Protein AF-A0A3B3IDB0-F1 (afdb_monomer_lite)

Secondary structure (DSSP, 8-state):
--PPP--------EEEEEETTTEEEEEE--HHHHHHHHHHHHHHHHH-SPPPS---HHHHHHHHHHHHHHHHH-------------S----EEEEEEEEEEEEEEETT-PEEEEETTTTEEEEE-PPTT-GGGB--EEEEEEEESS--S--SEEEEEESSSSEEEEEEE-SS-EEEEEEE--GGGGSEEEGGGTGGGGEEEEEEETTTEEEEEESSSTTEEEEE-S-SSS-BEEEEE---S---S--PBPEEEE---

Sequence (257 aa):
MSLNDFDLSQDEKEKVFELEDNLDLIVSYNRRTLKKMVNLVMTINKMQMPPSEGSSDLRYVFLFSSLFFLLLFTETVVCKDENVSSGERRVSFTRTGSRTEFKLSDMSQRHIVHFSEEMKLKAITLKAGYCHLKVNFTMSRYNPTSCSNNSGMTVLLSITKNLHLSCTKTDKEVILNLEECCEEKLKEIKKDEDMDRFLFFKKITGKSQWSFESVKYCGWFIKTSPEDTEPLVEMCEDDGDAKRNKRINSLKIKSFL

Radius of gyration: 22.43 Å; chains: 1; bounding box: 62×59×69 Å

pLDDT: mean 70.24, std 22.28, range [28.7, 98.19]

InterPro domains:
  IPR000975 Interleukin-1 family [PF00340] (133-238)
  IPR000975 Interleukin-1 family [PTHR10078] (22-243)
  IPR008996 Cytokine IL1/FGF [SSF50353] (101-241)

Structure (mmCIF, N/CA/C/O backbone):
data_AF-A0A3B3IDB0-F1
#
_entry.id   AF-A0A3B3IDB0-F1
#
loop_
_atom_site.group_PDB
_atom_site.id
_atom_site.type_symbol
_atom_site.label_atom_id
_atom_site.label_alt_id
_atom_site.label_comp_id
_atom_site.label_asym_id
_atom_site.label_entity_id
_atom_site.label_seq_id
_atom_site.pdbx_PDB_ins_code
_atom_site.Cartn_x
_atom_site.Cartn_y
_atom_site.Cartn_z
_atom_site.occupancy
_atom_site.B_iso_or_equiv
_atom_site.auth_seq_id
_atom_site.auth_comp_id
_atom_site.auth_asym_id
_atom_site.auth_atom_id
_atom_site.pdbx_PDB_model_num
ATOM 1 N N . MET A 1 1 ? 35.510 -2.623 -48.188 1.00 32.97 1 MET A N 1
ATOM 2 C CA . MET A 1 1 ? 35.553 -1.162 -47.961 1.00 32.97 1 MET A CA 1
ATOM 3 C C . MET A 1 1 ? 34.159 -0.766 -47.488 1.00 32.97 1 MET A C 1
ATOM 5 O O . MET A 1 1 ? 33.262 -0.655 -48.305 1.00 32.97 1 MET A O 1
ATOM 9 N N . SER A 1 2 ? 33.832 -1.212 -46.278 1.00 28.70 2 SER A N 1
ATOM 10 C CA . SER A 1 2 ? 33.895 -0.493 -44.992 1.00 28.70 2 SER A CA 1
ATOM 11 C C . SER A 1 2 ? 32.674 0.401 -44.795 1.00 28.70 2 SER A C 1
ATOM 13 O O . SER A 1 2 ? 32.508 1.416 -45.467 1.00 28.70 2 SER A O 1
ATOM 15 N N . LEU A 1 3 ? 31.835 -0.048 -43.857 1.00 31.95 3 LEU A N 1
ATOM 16 C CA . LEU A 1 3 ? 30.906 0.782 -43.110 1.00 31.95 3 LEU A CA 1
ATOM 17 C C . LEU A 1 3 ? 31.655 2.015 -42.601 1.00 31.95 3 LEU A C 1
ATOM 19 O O . LEU A 1 3 ? 32.729 1.863 -42.022 1.00 31.95 3 LEU A O 1
ATOM 23 N N . ASN A 1 4 ? 31.088 3.199 -42.810 1.00 32.16 4 ASN A N 1
ATOM 24 C CA . ASN A 1 4 ? 31.465 4.367 -42.030 1.00 32.16 4 ASN A CA 1
ATOM 25 C C . ASN A 1 4 ? 30.404 4.559 -40.952 1.00 32.16 4 ASN A C 1
ATOM 27 O O . ASN A 1 4 ? 29.216 4.709 -41.248 1.00 32.16 4 ASN A O 1
ATOM 31 N N . ASP A 1 5 ? 30.891 4.481 -39.720 1.00 32.78 5 ASP A N 1
ATOM 32 C CA . ASP A 1 5 ? 30.197 4.699 -38.465 1.00 32.78 5 ASP A CA 1
ATOM 33 C C . ASP A 1 5 ? 29.392 6.001 -38.479 1.00 32.78 5 ASP A C 1
ATOM 35 O O . ASP A 1 5 ? 29.918 7.085 -38.741 1.00 32.78 5 ASP A O 1
ATOM 39 N N . PHE A 1 6 ? 28.105 5.894 -38.148 1.00 30.86 6 PHE A N 1
ATOM 40 C CA . PHE A 1 6 ? 27.353 7.034 -37.643 1.00 30.86 6 PHE A CA 1
ATOM 41 C C . PHE A 1 6 ? 27.770 7.243 -36.189 1.00 30.86 6 PHE A C 1
ATOM 43 O O . PHE A 1 6 ? 27.316 6.549 -35.280 1.00 30.86 6 PHE A O 1
ATOM 50 N N . ASP A 1 7 ? 28.687 8.185 -36.010 1.00 30.25 7 ASP A N 1
ATOM 51 C CA . ASP A 1 7 ? 29.120 8.713 -34.726 1.00 30.25 7 ASP A CA 1
ATOM 52 C C . ASP A 1 7 ? 27.911 9.248 -33.929 1.00 30.25 7 ASP A C 1
ATOM 54 O O . ASP A 1 7 ? 27.208 10.164 -34.359 1.00 30.25 7 ASP A O 1
ATOM 58 N N . LEU A 1 8 ? 27.649 8.634 -32.773 1.00 35.19 8 LEU A N 1
ATOM 59 C CA . LEU A 1 8 ? 26.572 8.971 -31.832 1.00 35.19 8 LEU A CA 1
ATOM 60 C C . LEU A 1 8 ? 27.028 9.960 -30.738 1.00 35.19 8 LEU A C 1
ATOM 62 O O . LEU A 1 8 ? 26.389 10.046 -29.691 1.00 35.19 8 LEU A O 1
ATOM 66 N N . SER A 1 9 ? 28.116 10.709 -30.940 1.00 41.53 9 SER A N 1
ATOM 67 C CA . SER A 1 9 ? 28.739 11.517 -29.878 1.00 41.53 9 SER A CA 1
ATOM 68 C C . SER A 1 9 ? 28.530 13.038 -29.939 1.00 41.53 9 SER A C 1
ATOM 70 O O . SER A 1 9 ? 29.333 13.784 -29.384 1.00 41.53 9 SER A O 1
ATOM 72 N N . GLN A 1 10 ? 27.443 13.552 -30.527 1.00 40.44 10 GLN A N 1
ATOM 73 C CA . GLN A 1 10 ? 27.130 14.987 -30.411 1.00 40.44 10 GLN A CA 1
ATOM 74 C C . GLN A 1 10 ? 25.659 15.270 -30.123 1.00 40.44 10 GLN A C 1
ATOM 76 O O . GLN A 1 10 ? 24.901 15.542 -31.045 1.00 40.44 10 GLN A O 1
ATOM 81 N N . ASP A 1 11 ? 25.270 15.283 -28.843 1.00 41.50 11 ASP A N 1
ATOM 82 C CA . ASP A 1 11 ? 24.129 16.111 -28.416 1.00 41.50 11 ASP A CA 1
ATOM 83 C C . ASP A 1 11 ? 24.125 16.471 -26.913 1.00 41.50 11 ASP A C 1
ATOM 85 O O . ASP A 1 11 ? 23.093 16.467 -26.247 1.00 41.50 11 ASP A O 1
ATOM 89 N N . GLU A 1 12 ? 25.285 16.840 -26.361 1.00 49.66 12 GLU A N 1
ATOM 90 C CA . GLU A 1 12 ? 25.375 17.484 -25.040 1.00 49.66 12 GLU A CA 1
ATOM 91 C C . GLU A 1 12 ? 26.080 18.839 -25.165 1.00 49.66 12 GLU A C 1
ATOM 93 O O . GLU A 1 12 ? 27.245 19.011 -24.816 1.00 49.66 12 GLU A O 1
ATOM 98 N N . LYS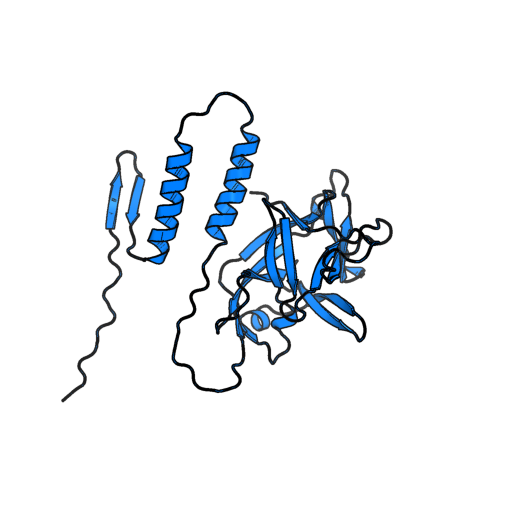 A 1 13 ? 25.375 19.833 -25.717 1.00 48.84 13 LYS A N 1
ATOM 99 C CA . LYS A 1 13 ? 25.775 21.240 -25.573 1.00 48.84 13 LYS A CA 1
ATOM 100 C C . LYS A 1 13 ? 24.946 21.869 -24.465 1.00 48.84 13 LYS A C 1
ATOM 102 O O . LYS A 1 13 ? 23.811 22.287 -24.690 1.00 48.84 13 LYS A O 1
ATOM 107 N N . GLU A 1 14 ? 25.511 21.926 -23.268 1.00 50.75 14 GLU A N 1
ATOM 108 C CA . GLU A 1 14 ? 24.997 22.772 -22.194 1.00 50.75 14 GLU A CA 1
ATOM 109 C C . GLU A 1 14 ? 25.403 24.220 -22.466 1.00 50.75 14 GLU A C 1
ATOM 111 O O . GLU A 1 14 ? 26.554 24.507 -22.803 1.00 50.75 14 GLU A O 1
ATOM 116 N N . LYS A 1 15 ? 24.444 25.144 -22.370 1.00 44.69 15 LYS A N 1
ATOM 117 C CA . LYS A 1 15 ? 24.714 26.577 -22.490 1.00 44.69 15 LYS A CA 1
ATOM 118 C C . LYS A 1 15 ? 24.328 27.257 -21.187 1.00 44.69 15 LYS A C 1
ATOM 120 O O . LYS A 1 15 ? 23.152 27.276 -20.827 1.00 44.69 15 LYS A O 1
ATOM 125 N N . VAL A 1 16 ? 25.331 27.774 -20.489 1.00 45.75 16 VAL A N 1
ATOM 126 C CA . VAL A 1 16 ? 25.167 28.518 -19.240 1.00 45.75 16 VAL A CA 1
ATOM 127 C C . VAL A 1 16 ? 24.975 29.993 -19.578 1.00 45.75 16 VAL A C 1
ATOM 129 O O . VAL A 1 16 ? 25.718 30.547 -20.389 1.00 45.75 16 VAL A O 1
ATOM 132 N N . PHE A 1 17 ? 23.948 30.606 -19.000 1.00 48.03 17 PHE A N 1
ATOM 133 C CA . PHE A 1 17 ? 23.709 32.041 -19.058 1.00 48.03 17 PHE A CA 1
ATOM 134 C C . PHE A 1 17 ? 23.838 32.593 -17.642 1.00 48.03 17 PHE A C 1
ATOM 136 O O . PHE A 1 17 ? 23.013 32.279 -16.785 1.00 48.03 17 PHE A O 1
ATOM 143 N N . GLU A 1 18 ? 24.877 33.387 -17.410 1.00 42.31 18 GLU A N 1
ATOM 144 C CA . GLU A 1 18 ? 25.072 34.092 -16.144 1.00 42.31 18 GLU A CA 1
ATOM 145 C C . GLU A 1 18 ? 24.077 35.256 -16.070 1.00 42.31 18 GLU A C 1
ATOM 147 O O . GLU A 1 18 ? 23.973 36.062 -17.002 1.00 42.31 18 GLU A O 1
ATOM 152 N N . LEU A 1 19 ? 23.308 35.316 -14.985 1.00 47.75 19 LEU A N 1
ATOM 153 C CA . LEU A 1 19 ? 22.455 36.453 -14.655 1.00 47.75 19 LEU A CA 1
ATOM 154 C C . LEU A 1 19 ? 23.067 37.194 -13.461 1.00 47.75 19 LEU A C 1
ATOM 156 O O . LEU A 1 19 ? 23.706 36.584 -12.602 1.00 47.75 19 LEU A O 1
ATOM 160 N N . GLU A 1 20 ? 22.873 38.515 -13.404 1.00 51.00 20 GLU A N 1
ATOM 161 C CA . GLU A 1 20 ? 23.282 39.303 -12.237 1.00 51.00 20 GLU A CA 1
ATOM 162 C C . GLU A 1 20 ? 22.538 38.797 -10.983 1.00 51.00 20 GLU A C 1
ATOM 164 O O . GLU A 1 20 ? 21.359 38.450 -11.059 1.00 51.00 20 GLU A O 1
ATOM 169 N N . ASP A 1 21 ? 23.264 38.730 -9.859 1.00 52.03 21 ASP A N 1
ATOM 170 C CA . ASP A 1 21 ? 22.903 38.132 -8.555 1.00 52.03 21 ASP A CA 1
ATOM 171 C C . ASP A 1 21 ? 23.214 36.628 -8.337 1.00 52.03 21 ASP A C 1
ATOM 173 O O . ASP A 1 21 ? 22.470 35.925 -7.651 1.00 52.03 21 ASP A O 1
ATOM 177 N N . ASN A 1 22 ? 24.367 36.133 -8.818 1.00 44.44 22 ASN A N 1
ATOM 178 C CA . ASN A 1 22 ? 24.899 34.781 -8.517 1.00 44.44 22 ASN A CA 1
ATOM 179 C C . ASN A 1 22 ? 23.949 33.616 -8.887 1.00 44.44 22 ASN A C 1
ATOM 181 O O . ASN A 1 22 ? 23.961 32.560 -8.246 1.00 44.44 22 ASN A O 1
ATOM 185 N N . LEU A 1 23 ? 23.118 33.793 -9.917 1.00 37.25 23 LEU A N 1
ATOM 186 C CA . LEU A 1 23 ? 22.232 32.754 -10.436 1.00 37.25 23 LEU A CA 1
ATOM 187 C C . LEU A 1 23 ? 22.646 32.372 -11.860 1.00 37.25 23 LEU A C 1
ATOM 189 O O . LEU A 1 23 ? 22.432 33.131 -12.804 1.00 37.25 23 LEU A O 1
ATOM 193 N N . ASP A 1 24 ? 23.167 31.156 -12.017 1.00 39.47 24 ASP A N 1
ATOM 194 C CA . ASP A 1 24 ? 23.523 30.605 -13.326 1.00 39.47 24 ASP A CA 1
ATOM 195 C C . ASP A 1 24 ? 22.353 29.817 -13.918 1.00 39.47 24 ASP A C 1
ATOM 197 O O . ASP A 1 24 ? 21.882 28.821 -13.356 1.00 39.47 24 ASP A O 1
ATOM 201 N N . LEU A 1 25 ? 21.879 30.237 -15.092 1.00 43.81 25 LEU A N 1
ATOM 202 C CA . LEU A 1 25 ? 20.864 29.511 -15.843 1.00 43.81 25 LEU A CA 1
ATOM 203 C C . LEU A 1 25 ? 21.532 28.523 -16.804 1.00 43.81 25 LEU A C 1
ATOM 205 O O . LEU A 1 25 ? 21.964 28.888 -17.897 1.00 43.81 25 LEU A O 1
ATOM 209 N N . ILE A 1 26 ? 21.572 27.248 -16.419 1.00 43.25 26 ILE A N 1
ATOM 210 C CA . ILE A 1 26 ? 22.097 26.166 -17.260 1.00 43.25 26 ILE A CA 1
ATOM 211 C C . ILE A 1 26 ? 20.972 25.616 -18.144 1.00 43.25 26 ILE A C 1
ATOM 213 O O . ILE A 1 26 ? 20.044 24.958 -17.669 1.00 43.25 26 ILE A O 1
ATOM 217 N N . VAL A 1 27 ? 21.048 25.877 -19.449 1.00 43.84 27 VAL A N 1
ATOM 218 C CA . VAL A 1 27 ? 20.111 25.340 -20.441 1.00 43.84 27 VAL A CA 1
ATOM 219 C C . VAL A 1 27 ? 20.731 24.106 -21.091 1.00 43.84 27 VAL A C 1
ATOM 221 O O . VAL A 1 27 ? 21.609 24.217 -21.949 1.00 43.84 27 VAL A O 1
ATOM 224 N N . SER A 1 28 ? 20.250 22.922 -20.705 1.00 44.25 28 SER A N 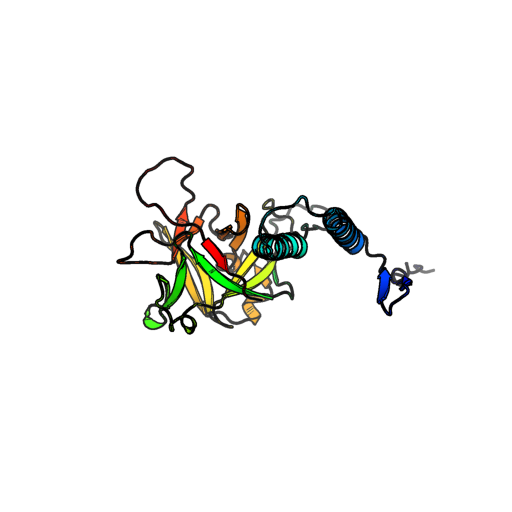1
ATOM 225 C CA . SER A 1 28 ? 20.534 21.674 -21.417 1.00 44.25 28 SER A CA 1
ATOM 226 C C . SER A 1 28 ? 19.497 21.459 -22.523 1.00 44.25 28 SER A C 1
ATOM 228 O O . SER A 1 28 ? 18.282 21.521 -22.296 1.00 44.25 28 SER A O 1
ATOM 230 N N . TYR A 1 29 ? 19.959 21.224 -23.755 1.00 46.94 29 TYR A N 1
ATOM 231 C CA . TYR A 1 29 ? 19.098 21.035 -24.929 1.00 46.94 29 TYR A CA 1
ATOM 232 C C . TYR A 1 29 ? 18.476 19.634 -24.962 1.00 46.94 29 TYR A C 1
ATOM 234 O O . TYR A 1 29 ? 18.635 18.863 -25.898 1.00 46.94 29 TYR A O 1
ATOM 242 N N . ASN A 1 30 ? 17.682 19.312 -23.944 1.00 50.56 30 ASN A N 1
ATOM 243 C CA . ASN A 1 30 ? 16.774 18.177 -23.973 1.00 50.56 30 ASN A CA 1
ATOM 244 C C . ASN A 1 30 ? 15.345 18.696 -24.185 1.00 50.56 30 ASN A C 1
ATOM 246 O O . ASN A 1 30 ? 14.768 19.383 -23.338 1.00 50.56 30 ASN A O 1
ATOM 250 N N . ARG A 1 31 ? 14.737 18.345 -25.326 1.00 46.28 31 ARG A N 1
ATOM 251 C CA . ARG A 1 31 ? 13.388 18.790 -25.738 1.00 46.28 31 ARG A CA 1
ATOM 252 C C . ARG A 1 31 ? 12.301 18.491 -24.686 1.00 46.28 31 ARG A C 1
ATOM 254 O O . ARG A 1 31 ? 11.258 19.147 -24.675 1.00 46.28 31 ARG A O 1
ATOM 261 N N . ARG A 1 32 ? 12.533 17.517 -23.792 1.00 48.53 32 ARG A N 1
ATOM 262 C CA . ARG A 1 32 ? 11.648 17.153 -22.668 1.00 48.53 32 ARG A CA 1
ATOM 263 C C . ARG A 1 32 ? 11.835 18.078 -21.458 1.00 48.53 32 ARG A C 1
ATOM 265 O O . ARG A 1 32 ? 10.843 18.439 -20.826 1.00 48.53 32 ARG A O 1
ATOM 272 N N . THR A 1 33 ? 13.066 18.511 -21.187 1.00 53.16 33 THR A N 1
ATOM 273 C CA . THR A 1 33 ? 13.408 19.503 -20.151 1.00 53.16 33 THR A CA 1
ATOM 274 C C . THR A 1 33 ? 12.863 20.881 -20.518 1.00 53.16 33 THR A C 1
ATOM 276 O O . THR A 1 33 ? 12.270 21.544 -19.675 1.00 53.16 33 THR A O 1
ATOM 279 N N . LEU A 1 34 ? 12.918 21.250 -21.802 1.00 50.28 34 LEU A N 1
ATOM 280 C CA . LEU A 1 34 ? 12.387 22.517 -22.321 1.00 50.28 34 LEU A CA 1
ATOM 281 C C . LEU A 1 34 ? 10.872 22.669 -22.105 1.00 50.28 34 LEU A C 1
ATOM 283 O O . LEU A 1 34 ? 10.428 23.719 -21.660 1.00 50.28 34 LEU A O 1
ATOM 287 N N . LYS A 1 35 ? 10.061 21.621 -22.328 1.00 51.16 35 LYS A N 1
ATOM 288 C CA . LYS A 1 35 ? 8.610 21.678 -22.040 1.00 51.16 35 LYS A CA 1
ATOM 289 C C . LYS A 1 35 ? 8.315 21.861 -20.548 1.00 51.16 35 LYS A C 1
ATOM 291 O O . LYS A 1 35 ? 7.432 22.638 -20.190 1.00 51.16 35 LYS A O 1
ATOM 296 N N . LYS A 1 36 ? 9.050 21.156 -19.681 1.00 51.00 36 LYS A N 1
ATOM 297 C CA . LYS A 1 36 ? 8.916 21.285 -18.220 1.00 51.00 36 LYS A CA 1
ATOM 298 C C . LYS A 1 36 ? 9.340 22.685 -17.755 1.00 51.00 36 LYS A C 1
ATOM 300 O O . LYS A 1 36 ? 8.619 23.310 -16.983 1.00 51.00 36 LYS A O 1
ATOM 305 N N . MET A 1 37 ? 10.439 23.204 -18.299 1.00 53.34 37 MET A N 1
ATOM 306 C CA . MET A 1 37 ? 10.952 24.547 -18.028 1.00 53.34 37 MET A CA 1
ATOM 307 C C . MET A 1 37 ? 9.984 25.637 -18.503 1.00 53.34 37 MET A C 1
ATOM 309 O O . MET A 1 37 ? 9.686 26.553 -17.751 1.00 53.34 37 MET A O 1
ATOM 313 N N . VAL A 1 38 ? 9.423 25.517 -19.707 1.00 52.72 38 VAL A N 1
ATOM 314 C CA . VAL A 1 38 ? 8.459 26.482 -20.262 1.00 52.72 38 VAL A CA 1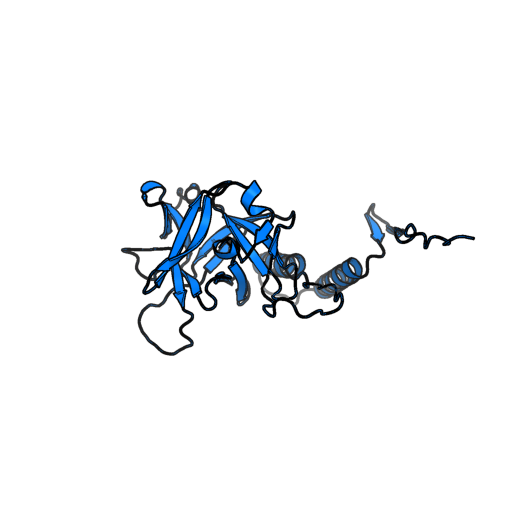
ATOM 315 C C . VAL A 1 38 ? 7.181 26.542 -19.423 1.00 52.72 38 VAL A C 1
ATOM 317 O O . VAL A 1 38 ? 6.681 27.632 -19.147 1.00 52.72 38 VAL A O 1
ATOM 320 N N . ASN A 1 39 ? 6.677 25.397 -18.956 1.00 50.19 39 ASN A N 1
ATOM 321 C CA . ASN A 1 39 ? 5.528 25.367 -18.049 1.00 50.19 39 ASN A CA 1
ATOM 322 C C . ASN A 1 39 ? 5.856 25.991 -16.688 1.00 50.19 39 ASN A C 1
ATOM 324 O O . ASN A 1 39 ? 5.026 26.718 -16.144 1.00 50.19 39 ASN A O 1
ATOM 328 N N . LEU A 1 40 ? 7.057 25.748 -16.153 1.00 58.56 40 LEU A N 1
ATOM 329 C CA . LEU A 1 40 ? 7.516 26.354 -14.904 1.00 58.56 40 LEU A CA 1
ATOM 330 C C . LEU A 1 40 ? 7.633 27.880 -15.039 1.00 58.56 40 LEU A C 1
ATOM 332 O O . LEU A 1 40 ? 7.044 28.604 -14.242 1.00 58.56 40 LEU A O 1
ATOM 336 N N . VAL A 1 41 ? 8.298 28.364 -16.092 1.00 59.03 41 VAL A N 1
ATOM 337 C CA . VAL A 1 41 ? 8.460 29.794 -16.399 1.00 59.03 41 VAL A CA 1
ATOM 338 C C . VAL A 1 41 ? 7.104 30.466 -16.602 1.00 59.03 41 VAL A C 1
ATOM 340 O O . VAL A 1 41 ? 6.841 31.491 -15.982 1.00 59.03 41 VAL A O 1
ATOM 343 N N . MET A 1 42 ? 6.196 29.878 -17.391 1.00 58.88 42 MET A N 1
ATOM 344 C CA . MET A 1 42 ? 4.835 30.410 -17.551 1.00 58.88 42 MET A CA 1
ATOM 345 C C . MET A 1 42 ? 4.061 30.460 -16.230 1.00 58.88 42 MET A C 1
ATOM 347 O O . MET A 1 42 ? 3.273 31.379 -16.018 1.00 58.88 42 MET A O 1
ATOM 351 N N . THR A 1 43 ? 4.259 29.475 -15.353 1.00 50.22 43 THR A N 1
ATOM 352 C CA . THR A 1 43 ? 3.575 29.409 -14.056 1.00 50.22 43 THR A CA 1
ATOM 353 C C . THR A 1 43 ? 4.104 30.480 -13.104 1.00 50.22 43 THR A C 1
ATOM 355 O O . THR A 1 43 ? 3.303 31.202 -12.521 1.00 50.22 43 THR A O 1
ATOM 358 N N . ILE A 1 44 ? 5.426 30.652 -13.015 1.00 59.78 44 ILE A N 1
ATOM 359 C CA . ILE A 1 44 ? 6.069 31.705 -12.212 1.00 59.78 44 ILE A CA 1
ATOM 360 C C . ILE A 1 44 ? 5.675 33.096 -12.726 1.00 59.78 44 ILE A C 1
ATOM 362 O O . ILE A 1 44 ? 5.317 33.967 -11.941 1.00 59.78 44 ILE A O 1
ATOM 366 N N . ASN A 1 45 ? 5.652 33.293 -14.046 1.00 53.75 45 ASN A N 1
ATOM 367 C CA . ASN A 1 45 ? 5.290 34.575 -14.652 1.00 53.75 45 ASN A CA 1
ATOM 368 C C . ASN A 1 45 ? 3.802 34.925 -14.411 1.00 53.75 45 ASN A C 1
ATOM 370 O O . ASN A 1 45 ? 3.456 36.071 -14.147 1.00 53.75 45 ASN A O 1
ATOM 374 N N . LYS A 1 46 ? 2.910 33.922 -14.368 1.00 53.06 46 LYS A N 1
ATOM 375 C CA . LYS A 1 46 ? 1.512 34.106 -13.925 1.00 53.06 46 LYS A CA 1
ATOM 376 C C . LYS A 1 46 ? 1.371 34.420 -12.431 1.00 53.06 46 LYS A C 1
ATOM 378 O O . LYS A 1 46 ? 0.356 34.988 -12.040 1.00 53.06 46 LYS A O 1
ATOM 383 N N . MET A 1 47 ? 2.352 34.051 -11.606 1.00 48.34 47 MET A N 1
ATOM 384 C CA . MET A 1 47 ? 2.376 34.318 -10.162 1.00 48.34 47 MET A CA 1
ATOM 385 C C . MET A 1 47 ? 2.950 35.698 -9.809 1.00 48.34 47 MET A C 1
ATOM 387 O O . MET A 1 47 ? 2.712 36.172 -8.705 1.00 48.34 47 MET A O 1
ATOM 391 N N . GLN A 1 48 ? 3.663 36.355 -10.730 1.00 54.81 48 GLN A N 1
ATOM 392 C CA . GLN A 1 48 ? 4.165 37.728 -10.561 1.00 54.81 48 GLN A CA 1
ATOM 393 C C . GLN A 1 48 ? 3.116 38.817 -10.850 1.00 54.81 48 GLN A C 1
ATOM 395 O O . GLN A 1 48 ? 3.418 40.005 -10.762 1.00 54.81 48 GLN A O 1
ATOM 400 N N . MET A 1 49 ? 1.871 38.448 -11.165 1.00 45.09 49 MET A N 1
ATOM 401 C CA . MET A 1 49 ? 0.763 39.406 -11.173 1.00 45.09 49 MET A CA 1
ATOM 402 C C . MET A 1 49 ? 0.484 39.851 -9.724 1.00 45.09 49 MET A C 1
ATOM 404 O O . MET A 1 49 ? 0.307 38.985 -8.863 1.00 45.09 49 MET A O 1
ATOM 408 N N . PRO A 1 50 ? 0.452 41.164 -9.420 1.00 45.28 50 PRO A N 1
ATOM 409 C CA . PRO A 1 50 ? 0.279 41.639 -8.053 1.00 45.28 50 PRO A CA 1
ATOM 410 C C . PRO A 1 50 ? -1.070 41.180 -7.470 1.00 45.28 50 PRO A C 1
ATOM 412 O O . PRO A 1 50 ? -2.060 41.078 -8.202 1.00 45.28 50 PRO A O 1
ATOM 415 N N . PRO A 1 51 ? -1.129 40.890 -6.160 1.00 47.25 51 PRO A N 1
ATOM 416 C CA . PRO A 1 51 ? -2.329 40.363 -5.529 1.00 47.25 51 PRO A CA 1
ATOM 417 C C . PRO A 1 51 ? -3.447 41.409 -5.548 1.00 47.25 51 PRO A C 1
ATOM 419 O O . PRO A 1 51 ? -3.272 42.518 -5.048 1.00 47.25 51 PRO A O 1
ATOM 422 N N . SER A 1 52 ? -4.629 41.044 -6.055 1.00 52.19 52 SER A N 1
ATOM 423 C CA . SER A 1 52 ? -5.848 41.734 -5.632 1.00 52.19 52 SER A CA 1
ATOM 424 C C . SER A 1 52 ? -6.032 41.448 -4.142 1.00 52.19 52 SER A C 1
ATOM 426 O O . SER A 1 52 ? -6.067 40.278 -3.745 1.00 52.19 52 SER A O 1
ATOM 428 N N . GLU A 1 53 ? -6.097 42.501 -3.334 1.00 44.56 53 GLU A N 1
ATOM 429 C CA . GLU A 1 53 ? -6.204 42.435 -1.879 1.00 44.56 53 GLU A CA 1
ATOM 430 C C . GLU A 1 53 ? -7.261 41.424 -1.417 1.00 44.56 53 GLU A C 1
ATOM 432 O O . GLU A 1 53 ? -8.420 41.465 -1.827 1.00 44.56 53 GLU A O 1
ATOM 437 N N . GLY A 1 54 ? -6.856 40.529 -0.514 1.00 45.62 54 GLY A N 1
ATOM 438 C CA . GLY A 1 54 ? -7.793 39.745 0.282 1.00 45.62 54 GLY A CA 1
ATOM 439 C C . GLY A 1 54 ? -7.558 38.240 0.255 1.00 45.62 54 GLY A C 1
ATOM 440 O O . GLY A 1 54 ? -8.030 37.522 -0.623 1.00 45.62 54 GLY A O 1
ATOM 441 N N . SER A 1 55 ? -6.983 37.759 1.358 1.00 41.12 55 SER A N 1
ATOM 442 C CA . SER A 1 55 ? -7.009 36.396 1.915 1.00 41.12 55 SER A CA 1
ATOM 443 C C . SER A 1 55 ? -5.854 35.409 1.603 1.00 41.12 55 SER A C 1
ATOM 445 O O . SER A 1 55 ? -5.735 34.814 0.535 1.00 41.12 55 SER A O 1
ATOM 447 N N . SER A 1 56 ? -5.089 35.179 2.679 1.00 48.06 56 SER A N 1
ATOM 448 C CA . SER A 1 56 ? -4.480 33.935 3.186 1.00 48.06 56 SER A CA 1
ATOM 449 C C . SER A 1 56 ? -3.314 33.257 2.443 1.00 48.06 56 SER A C 1
ATOM 451 O O . SER A 1 56 ? -3.504 32.397 1.582 1.00 48.06 56 SER A O 1
ATOM 453 N N . ASP A 1 57 ? -2.107 33.507 2.973 1.00 50.28 57 ASP A N 1
ATOM 454 C CA . ASP A 1 57 ? -0.824 32.812 2.737 1.00 50.28 57 ASP A CA 1
ATOM 455 C C . ASP A 1 57 ? -0.917 31.277 2.708 1.00 50.28 57 ASP A C 1
ATOM 457 O O . ASP A 1 57 ? -0.248 30.608 1.921 1.00 50.28 57 ASP A O 1
ATOM 461 N N . LEU A 1 58 ? -1.806 30.686 3.511 1.00 43.22 58 LEU A N 1
ATOM 462 C CA . LEU A 1 58 ? -1.973 29.230 3.582 1.00 43.22 58 LEU A CA 1
ATOM 463 C C . LEU A 1 58 ? -2.539 28.617 2.293 1.00 43.22 58 LEU A C 1
ATOM 465 O O . LEU A 1 58 ? -2.285 27.446 2.006 1.00 43.22 58 LEU A O 1
ATOM 469 N N . ARG A 1 59 ? -3.292 29.387 1.494 1.00 45.06 59 ARG A N 1
ATOM 470 C CA . ARG A 1 59 ? -3.821 28.912 0.205 1.00 45.06 59 ARG A CA 1
ATOM 471 C C . ARG A 1 59 ? -2.716 28.827 -0.842 1.00 45.06 59 ARG A C 1
ATOM 473 O O . ARG A 1 59 ? -2.731 27.900 -1.647 1.00 45.06 59 ARG A O 1
ATOM 480 N N . TYR A 1 60 ? -1.741 29.731 -0.792 1.00 49.25 60 TYR A N 1
ATOM 481 C CA . TYR A 1 60 ? -0.625 29.766 -1.733 1.00 49.25 60 TYR A CA 1
ATOM 482 C C . TYR A 1 60 ? 0.338 28.601 -1.519 1.00 49.25 60 TYR A C 1
ATOM 484 O O . TYR A 1 60 ? 0.660 27.921 -2.488 1.00 49.25 60 TYR A O 1
ATOM 492 N N . VAL A 1 61 ? 0.699 28.278 -0.272 1.00 44.72 61 VAL A N 1
ATOM 493 C CA . VAL A 1 61 ? 1.556 27.115 0.039 1.00 44.72 61 VAL A CA 1
ATOM 494 C C . VAL A 1 61 ? 0.901 25.800 -0.406 1.00 44.72 61 VAL A C 1
ATOM 496 O O . VAL A 1 61 ? 1.553 24.940 -1.001 1.00 44.72 61 VAL A O 1
ATOM 499 N N . PHE A 1 62 ? -0.412 25.656 -0.196 1.00 39.38 62 PHE A N 1
ATOM 500 C CA . PHE A 1 62 ? -1.162 24.471 -0.629 1.00 39.38 62 PHE A CA 1
ATOM 501 C C . PHE A 1 62 ? -1.280 24.358 -2.155 1.00 39.38 62 PHE A C 1
ATOM 503 O O . PHE A 1 62 ? -1.164 23.260 -2.704 1.00 39.38 62 PHE A O 1
ATOM 510 N N . LEU A 1 63 ? -1.500 25.480 -2.849 1.00 45.28 63 LEU A N 1
ATOM 511 C CA . LEU A 1 63 ? -1.508 25.526 -4.311 1.00 45.28 63 LEU A CA 1
ATOM 512 C C . LEU A 1 63 ? -0.119 25.226 -4.878 1.00 45.28 63 LEU A C 1
ATOM 514 O O . LEU A 1 63 ? -0.032 24.471 -5.838 1.00 45.28 63 LEU A O 1
ATOM 518 N N . PHE A 1 64 ? 0.948 25.731 -4.255 1.00 46.91 64 PHE A N 1
ATOM 519 C CA . PHE A 1 64 ? 2.332 25.437 -4.630 1.00 46.91 64 PHE A CA 1
ATOM 520 C C . PHE A 1 64 ? 2.659 23.958 -4.477 1.00 46.91 64 PHE A C 1
ATOM 522 O O . PHE A 1 64 ? 3.169 23.356 -5.415 1.00 46.91 64 PHE A O 1
ATOM 529 N N . SER A 1 65 ? 2.310 23.348 -3.343 1.00 49.78 65 SER A N 1
ATOM 530 C CA . SER A 1 65 ? 2.515 21.913 -3.137 1.00 49.78 65 SER A CA 1
ATOM 531 C C . SER A 1 65 ? 1.727 21.092 -4.162 1.00 49.78 65 SER A C 1
ATOM 533 O O . SER A 1 65 ? 2.291 20.209 -4.797 1.00 49.78 65 SER A O 1
ATOM 535 N N . SER A 1 66 ? 0.457 21.433 -4.410 1.00 46.84 66 SER A N 1
ATOM 536 C CA . SER A 1 66 ? -0.391 20.749 -5.397 1.00 46.84 66 SER A CA 1
ATOM 537 C C . SER A 1 66 ? 0.116 20.915 -6.839 1.00 46.84 66 SER A C 1
ATOM 539 O O . SER A 1 66 ? 0.151 19.940 -7.585 1.00 46.84 66 SER A O 1
ATOM 541 N N . LEU A 1 67 ? 0.565 22.114 -7.225 1.00 50.56 67 LEU A N 1
ATOM 542 C CA . LEU A 1 67 ? 1.103 22.419 -8.557 1.00 50.56 67 LEU A CA 1
ATOM 543 C C . LEU A 1 67 ? 2.481 21.799 -8.779 1.00 50.56 67 LEU A C 1
ATOM 545 O O . LEU A 1 67 ? 2.724 21.237 -9.842 1.00 50.56 67 LEU A O 1
ATOM 549 N N . PHE A 1 68 ? 3.360 21.841 -7.778 1.00 51.88 68 PHE A N 1
ATOM 550 C CA . PHE A 1 68 ? 4.652 21.160 -7.804 1.00 51.88 68 PHE A CA 1
ATOM 551 C C . PHE A 1 68 ? 4.461 19.644 -7.901 1.00 51.88 68 PHE A C 1
ATOM 553 O O . PHE A 1 68 ? 5.121 18.981 -8.698 1.00 51.88 68 PHE A O 1
ATOM 560 N N . PHE A 1 69 ? 3.478 19.101 -7.177 1.00 46.44 69 PHE A N 1
ATOM 561 C CA . PHE A 1 69 ? 3.083 17.702 -7.286 1.00 46.44 69 PHE A CA 1
ATOM 562 C C . PHE A 1 69 ? 2.475 17.375 -8.659 1.00 46.44 69 PHE A C 1
ATOM 564 O O . PHE A 1 69 ? 2.701 16.297 -9.193 1.00 46.44 69 PHE A O 1
ATOM 571 N N . LEU A 1 70 ? 1.730 18.283 -9.285 1.00 46.47 70 LEU A N 1
ATOM 572 C CA . LEU A 1 70 ? 1.234 18.063 -10.643 1.00 46.47 70 LEU A CA 1
ATOM 573 C C . LEU A 1 70 ? 2.400 18.063 -11.650 1.00 46.47 70 LEU A C 1
ATOM 575 O O . LEU A 1 70 ? 2.539 17.121 -12.421 1.00 46.47 70 LEU A O 1
ATOM 579 N N . LEU A 1 71 ? 3.294 19.054 -11.573 1.00 48.66 71 LEU A N 1
ATOM 580 C CA . LEU A 1 71 ? 4.429 19.243 -12.486 1.00 48.66 71 LEU A CA 1
ATOM 581 C C . LEU A 1 71 ? 5.510 18.155 -12.370 1.00 48.66 71 LEU A C 1
ATOM 583 O O . LEU A 1 71 ? 6.094 17.771 -13.383 1.00 48.66 71 LEU A O 1
ATOM 587 N N . LEU A 1 72 ? 5.771 17.633 -11.167 1.00 50.12 72 LEU A N 1
ATOM 588 C CA . LEU A 1 72 ? 6.728 16.540 -10.950 1.00 50.12 72 LEU A CA 1
ATOM 589 C C . LEU A 1 72 ? 6.182 15.163 -11.344 1.00 50.12 72 LEU A C 1
ATOM 591 O O . LEU A 1 72 ? 6.965 14.263 -11.639 1.00 50.12 72 LEU A O 1
ATOM 595 N N . PHE A 1 73 ? 4.861 14.961 -11.288 1.00 43.75 73 PHE A N 1
ATOM 596 C CA . PHE A 1 73 ? 4.259 13.633 -11.433 1.00 43.75 73 PHE A CA 1
ATOM 597 C C . PHE A 1 73 ? 3.549 13.434 -12.778 1.00 43.75 73 PHE A C 1
ATOM 599 O O . PHE A 1 73 ? 3.301 12.290 -13.148 1.00 43.75 73 PHE A O 1
ATOM 606 N N . THR A 1 74 ? 3.267 14.482 -13.556 1.00 41.06 74 THR A N 1
ATOM 607 C CA . THR A 1 74 ? 2.841 14.328 -14.956 1.00 41.06 74 THR A CA 1
ATOM 608 C C . THR A 1 74 ? 4.057 14.112 -15.861 1.00 41.06 74 THR A C 1
ATOM 610 O O . THR A 1 74 ? 4.427 14.983 -16.651 1.00 41.06 74 THR A O 1
ATOM 613 N N . GLU A 1 75 ? 4.712 12.957 -15.757 1.00 42.28 75 GLU A N 1
ATOM 614 C CA . GLU A 1 75 ? 5.549 12.492 -16.862 1.00 42.28 75 GLU A CA 1
ATOM 615 C C . GLU A 1 75 ? 4.648 11.850 -17.912 1.00 42.28 75 GLU A C 1
ATOM 617 O O . GLU A 1 75 ? 3.885 10.926 -17.637 1.00 42.28 75 GLU A O 1
ATOM 622 N N . THR A 1 76 ? 4.706 12.388 -19.127 1.00 40.47 76 THR A N 1
ATOM 623 C CA . THR A 1 76 ? 4.079 11.765 -20.289 1.00 40.47 76 THR A CA 1
ATOM 624 C C . THR A 1 76 ? 4.850 10.487 -20.597 1.00 40.47 76 THR A C 1
ATOM 626 O O . THR A 1 76 ? 6.054 10.530 -20.850 1.00 40.47 76 THR A O 1
ATOM 629 N N . VAL A 1 77 ? 4.168 9.342 -20.533 1.00 41.50 77 VAL A N 1
ATOM 630 C CA . VAL A 1 77 ? 4.725 8.051 -20.949 1.00 41.50 77 VAL A CA 1
ATOM 631 C C . VAL A 1 77 ? 5.047 8.157 -22.440 1.00 41.50 77 VAL A C 1
ATOM 633 O O . VAL A 1 77 ? 4.145 8.241 -23.269 1.00 41.50 77 VAL A O 1
ATOM 636 N N . VAL A 1 78 ? 6.334 8.217 -22.786 1.00 32.72 78 VAL A N 1
ATOM 637 C CA . VAL A 1 78 ? 6.782 8.143 -24.180 1.00 32.72 78 VAL A CA 1
ATOM 638 C C . VAL A 1 78 ? 7.088 6.687 -24.478 1.00 32.72 78 VAL A C 1
ATOM 640 O O . VAL A 1 78 ? 8.141 6.185 -24.085 1.00 32.72 78 VAL A O 1
ATOM 643 N N . CYS A 1 79 ? 6.188 6.022 -25.191 1.00 35.28 79 CYS A N 1
ATOM 644 C CA . CYS A 1 79 ? 6.552 4.794 -25.872 1.00 35.28 79 CYS A CA 1
ATOM 645 C C . CYS A 1 79 ? 7.486 5.121 -27.036 1.00 35.28 79 CYS A C 1
ATOM 647 O O . CYS A 1 79 ? 7.197 6.020 -27.828 1.00 35.28 79 CYS A O 1
ATOM 649 N N . LYS A 1 80 ? 8.592 4.388 -27.160 1.00 33.41 80 LYS A N 1
ATOM 650 C CA . LYS A 1 80 ? 9.287 4.293 -28.442 1.00 33.41 80 LYS A CA 1
ATOM 651 C C . LYS A 1 80 ? 8.480 3.324 -29.303 1.00 33.41 80 LYS A C 1
ATOM 653 O O . LYS A 1 80 ? 8.335 2.165 -28.928 1.00 33.41 80 LYS A O 1
ATOM 658 N N . ASP A 1 81 ? 7.908 3.825 -30.392 1.00 33.66 81 ASP A N 1
ATOM 659 C CA . ASP A 1 81 ? 7.319 2.976 -31.423 1.00 33.66 81 ASP A CA 1
ATOM 660 C C . ASP A 1 81 ? 8.469 2.300 -32.173 1.00 33.66 81 ASP A C 1
ATOM 662 O O . ASP A 1 81 ? 9.124 2.906 -33.020 1.00 33.66 81 ASP A O 1
ATOM 666 N N . GLU A 1 82 ? 8.751 1.053 -31.812 1.00 41.78 82 GLU A N 1
ATOM 667 C CA . GLU A 1 82 ? 9.547 0.152 -32.635 1.00 41.78 82 GLU A CA 1
ATOM 668 C C . GLU A 1 82 ? 8.618 -0.932 -33.191 1.00 41.78 82 GLU A C 1
ATOM 670 O O . GLU A 1 82 ? 7.740 -1.461 -32.501 1.00 41.78 82 GLU A O 1
ATOM 675 N N . ASN A 1 83 ? 8.775 -1.167 -34.493 1.00 36.25 83 ASN A N 1
ATOM 676 C CA . ASN A 1 83 ? 7.827 -1.803 -35.401 1.00 36.25 83 ASN A CA 1
ATOM 677 C C . ASN A 1 83 ? 7.095 -3.038 -34.845 1.00 36.25 83 ASN A C 1
ATOM 679 O O . ASN A 1 83 ? 7.670 -3.952 -34.255 1.00 36.25 83 ASN A O 1
ATOM 683 N N . VAL A 1 84 ? 5.784 -3.064 -35.092 1.00 39.12 84 VAL A N 1
ATOM 684 C CA . VAL A 1 84 ? 4.849 -4.104 -34.659 1.00 39.12 84 VAL A CA 1
ATOM 685 C C . VAL A 1 84 ? 5.069 -5.392 -35.453 1.00 39.12 84 VAL A C 1
ATOM 687 O O . VAL A 1 84 ? 4.714 -5.468 -36.626 1.00 39.12 84 VAL A O 1
ATOM 690 N N . SER A 1 85 ? 5.584 -6.432 -34.792 1.00 38.25 85 SER A N 1
ATOM 691 C CA . SER A 1 85 ? 5.355 -7.820 -35.194 1.00 38.25 85 SER A CA 1
ATOM 692 C C . SER A 1 85 ? 4.413 -8.508 -34.202 1.00 38.25 85 SER A C 1
ATOM 694 O O . SER A 1 85 ? 4.477 -8.321 -32.985 1.00 38.25 85 SER A O 1
ATOM 696 N N . SER A 1 86 ? 3.473 -9.250 -34.781 1.00 45.06 86 SER A N 1
ATOM 697 C CA . SER A 1 86 ? 2.430 -10.042 -34.136 1.00 45.06 86 SER A CA 1
ATOM 698 C C . SER A 1 86 ? 3.039 -11.172 -33.297 1.00 45.06 86 SER A C 1
ATOM 700 O O . SER A 1 86 ? 3.389 -12.227 -33.821 1.00 45.06 86 SER A O 1
ATOM 702 N N . GLY A 1 87 ? 3.126 -10.956 -31.989 1.00 41.28 87 GLY A N 1
ATOM 703 C CA . GLY A 1 87 ? 3.382 -11.971 -30.973 1.00 41.28 87 GLY A CA 1
ATOM 704 C C . GLY A 1 87 ? 2.768 -11.498 -29.659 1.00 41.28 87 GLY A C 1
ATOM 705 O O . GLY A 1 87 ? 2.728 -10.295 -29.404 1.00 41.28 87 GLY A O 1
ATOM 706 N N . GLU A 1 88 ? 2.239 -12.417 -28.859 1.00 47.22 88 GLU A N 1
ATOM 707 C CA . GLU A 1 88 ? 1.619 -12.149 -27.558 1.00 47.22 88 GLU A CA 1
ATOM 708 C C . GLU A 1 88 ? 2.637 -11.435 -26.644 1.00 47.22 88 GLU A C 1
ATOM 710 O O . GLU A 1 88 ? 3.543 -12.044 -26.073 1.00 47.22 88 GLU A O 1
ATOM 715 N N . ARG A 1 89 ? 2.587 -10.097 -26.613 1.00 55.44 89 ARG A N 1
ATOM 716 C CA . ARG A 1 89 ? 3.613 -9.279 -25.956 1.00 55.44 89 ARG A CA 1
ATOM 717 C C . ARG A 1 89 ? 3.520 -9.479 -24.448 1.00 55.44 89 ARG A C 1
ATOM 719 O O . ARG A 1 89 ? 2.539 -9.079 -23.822 1.00 55.44 89 ARG A O 1
ATOM 726 N N . ARG A 1 90 ? 4.572 -10.050 -23.860 1.00 69.06 90 ARG A N 1
ATOM 727 C CA . ARG A 1 90 ? 4.759 -10.087 -22.407 1.00 69.06 90 ARG A CA 1
ATOM 728 C C . ARG A 1 90 ? 4.919 -8.657 -21.907 1.00 69.06 90 ARG A C 1
ATOM 730 O O . ARG A 1 90 ? 5.938 -8.019 -22.155 1.00 69.06 90 ARG A O 1
ATOM 737 N N . VAL A 1 91 ? 3.891 -8.141 -21.242 1.00 81.88 91 VAL A N 1
ATOM 738 C CA . VAL A 1 91 ? 3.944 -6.816 -20.622 1.00 81.88 91 VAL A CA 1
ATOM 739 C C . VAL A 1 91 ? 4.783 -6.923 -19.352 1.00 81.88 91 VAL A C 1
ATOM 741 O O . VAL A 1 91 ? 4.435 -7.677 -18.439 1.00 81.88 91 VAL A O 1
ATOM 744 N N . SER A 1 92 ? 5.873 -6.161 -19.292 1.00 88.44 92 SER A N 1
ATOM 745 C CA . SER A 1 92 ? 6.662 -5.985 -18.076 1.00 88.44 92 SER A CA 1
ATOM 746 C C . SER A 1 92 ? 6.699 -4.523 -17.646 1.00 88.44 92 SER A C 1
ATOM 748 O O . SER A 1 92 ? 6.382 -3.606 -18.405 1.00 88.44 92 SER A O 1
ATOM 750 N N . PHE A 1 93 ? 7.045 -4.310 -16.386 1.00 91.12 93 PHE A N 1
ATOM 751 C CA . PHE A 1 93 ? 7.087 -3.018 -15.733 1.00 91.12 93 PHE A CA 1
ATOM 752 C C . PHE A 1 93 ? 8.446 -2.865 -15.069 1.00 91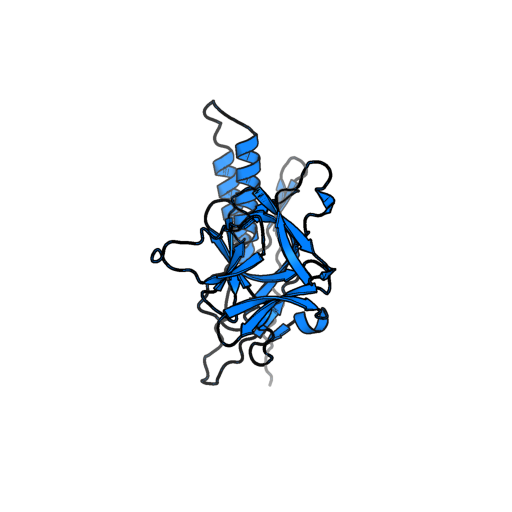.12 93 PHE A C 1
ATOM 754 O O . PHE A 1 93 ? 8.819 -3.668 -14.214 1.00 91.12 93 PHE A O 1
ATOM 761 N N . THR A 1 94 ? 9.179 -1.814 -15.415 1.00 91.25 94 THR A N 1
ATOM 762 C CA . THR A 1 94 ? 10.492 -1.542 -14.824 1.00 91.25 94 THR A CA 1
ATOM 763 C C . THR A 1 94 ? 10.383 -0.442 -13.783 1.00 91.25 94 THR A C 1
ATOM 765 O O . THR A 1 94 ? 9.762 0.602 -14.012 1.00 91.25 94 THR A O 1
ATOM 768 N N . ARG A 1 95 ? 10.964 -0.681 -12.602 1.00 90.81 95 ARG A N 1
ATOM 769 C CA . ARG A 1 95 ? 10.992 0.313 -11.530 1.00 90.81 95 ARG A CA 1
ATOM 770 C C . ARG A 1 95 ? 11.869 1.489 -11.954 1.00 90.81 95 ARG A C 1
ATOM 772 O O . ARG A 1 95 ? 13.023 1.320 -12.333 1.00 90.81 95 ARG A O 1
ATOM 779 N N . THR A 1 96 ? 11.341 2.696 -11.815 1.00 85.81 96 THR A N 1
ATOM 780 C CA . THR A 1 96 ? 12.127 3.928 -11.945 1.00 85.81 96 THR A CA 1
ATOM 781 C C . THR A 1 96 ? 12.867 4.229 -10.638 1.00 85.81 96 THR A C 1
ATOM 783 O O . THR A 1 96 ? 12.416 3.850 -9.556 1.00 85.81 96 THR A O 1
ATOM 786 N N . GLY A 1 97 ? 13.990 4.947 -10.703 1.00 75.19 97 GLY A N 1
ATOM 787 C CA . GLY A 1 97 ? 14.792 5.269 -9.513 1.00 75.19 97 GLY A CA 1
ATOM 788 C C . GLY A 1 97 ? 14.100 6.178 -8.485 1.00 75.19 97 GLY A C 1
ATOM 789 O O . GLY A 1 97 ? 14.573 6.297 -7.359 1.00 75.19 97 GLY A O 1
ATOM 790 N N . SER A 1 98 ? 12.979 6.815 -8.833 1.00 76.75 98 SER A N 1
ATOM 791 C CA . SER A 1 98 ? 12.309 7.766 -7.947 1.00 76.75 98 SER A CA 1
ATOM 792 C C . SER A 1 98 ? 11.364 7.067 -6.964 1.00 76.75 98 SER A C 1
ATOM 794 O O . SER A 1 98 ? 10.431 6.363 -7.365 1.00 76.75 98 SER A O 1
ATOM 796 N N . ARG A 1 99 ? 11.590 7.316 -5.669 1.00 85.50 99 ARG A N 1
ATOM 797 C CA . ARG A 1 99 ? 10.705 6.933 -4.564 1.00 85.50 99 ARG A CA 1
ATOM 798 C C . ARG A 1 99 ? 10.208 8.173 -3.848 1.00 85.50 99 ARG A C 1
ATOM 800 O O . ARG A 1 99 ? 10.937 9.151 -3.710 1.00 85.50 99 ARG A O 1
ATOM 807 N N . THR A 1 100 ? 8.964 8.133 -3.399 1.00 87.94 100 THR A N 1
ATOM 808 C CA . THR A 1 100 ? 8.375 9.228 -2.626 1.00 87.94 100 THR A CA 1
ATOM 809 C C . THR A 1 100 ? 7.729 8.667 -1.380 1.00 87.94 100 THR A C 1
ATOM 811 O O . THR A 1 100 ? 6.956 7.712 -1.463 1.00 87.94 100 THR A O 1
ATOM 814 N N . GLU A 1 101 ? 8.044 9.267 -0.240 1.00 89.69 101 GLU A N 1
ATOM 815 C CA . GLU A 1 101 ? 7.409 8.948 1.031 1.00 89.69 101 GLU A CA 1
ATOM 816 C C . GLU A 1 101 ? 6.198 9.843 1.271 1.00 89.69 101 GLU A C 1
ATOM 818 O O . GLU A 1 101 ? 6.188 11.015 0.889 1.00 89.69 101 GLU A O 1
ATOM 823 N N . PHE A 1 102 ? 5.145 9.285 1.861 1.00 87.31 102 PHE A N 1
ATOM 824 C CA . PHE A 1 102 ? 3.914 10.019 2.118 1.00 87.31 102 PHE A CA 1
ATOM 825 C C . PHE A 1 102 ? 3.033 9.330 3.155 1.00 87.31 102 PHE A C 1
ATOM 827 O O . PHE A 1 102 ? 3.129 8.131 3.410 1.00 87.31 102 PHE A O 1
ATOM 834 N N . LYS A 1 103 ? 2.102 10.100 3.725 1.00 89.94 103 LYS A N 1
ATOM 835 C CA . LYS A 1 103 ? 1.074 9.584 4.630 1.00 89.94 103 LYS A CA 1
ATOM 836 C C . LYS A 1 103 ? -0.294 9.681 3.977 1.00 89.94 103 LYS A C 1
ATOM 838 O O . LYS A 1 103 ? -0.618 10.665 3.308 1.00 89.94 103 LYS A O 1
ATOM 843 N N . LEU A 1 104 ? -1.116 8.667 4.216 1.00 90.75 104 LEU A N 1
ATOM 844 C CA . LEU A 1 104 ? -2.497 8.628 3.757 1.00 90.75 104 LEU A CA 1
ATOM 845 C C . LEU A 1 104 ? -3.464 8.950 4.896 1.00 90.75 104 LEU A C 1
ATOM 847 O O . LEU A 1 104 ? -3.270 8.575 6.057 1.00 90.75 104 LEU A O 1
ATOM 851 N N . SER A 1 105 ? -4.528 9.651 4.536 1.00 89.38 105 SER A N 1
ATOM 852 C CA . SER A 1 105 ? -5.736 9.780 5.341 1.00 89.38 105 SER A CA 1
ATOM 853 C C . SER A 1 105 ? -6.947 9.649 4.440 1.00 89.38 105 SER A C 1
ATOM 855 O O . SER A 1 105 ? -6.870 10.016 3.273 1.00 89.38 105 SER A O 1
ATOM 857 N N . ASP A 1 106 ? -8.073 9.183 4.948 1.00 86.94 106 ASP A N 1
ATOM 858 C CA . ASP A 1 106 ? -9.302 9.222 4.165 1.00 86.94 106 ASP A CA 1
ATOM 859 C C . ASP A 1 106 ? -9.953 10.618 4.174 1.00 86.94 106 ASP A C 1
ATOM 861 O O . ASP A 1 106 ? -9.458 11.587 4.767 1.00 86.94 106 ASP A O 1
ATOM 865 N N . MET A 1 107 ? -11.077 10.749 3.471 1.00 83.19 107 MET A N 1
ATOM 866 C CA . MET A 1 107 ? -11.826 12.006 3.419 1.00 83.19 107 MET A CA 1
ATOM 867 C C . MET A 1 107 ? -12.369 12.457 4.780 1.00 83.19 107 MET A C 1
ATOM 869 O O . MET A 1 107 ? -12.526 13.665 4.976 1.00 83.19 107 MET A O 1
ATOM 873 N N . SER A 1 108 ? -12.569 11.517 5.703 1.00 84.06 108 SER A N 1
ATOM 874 C CA . SER A 1 108 ? -13.034 11.721 7.078 1.00 84.06 108 SER A CA 1
ATOM 875 C C . SER A 1 108 ? -11.890 12.032 8.049 1.00 84.06 108 SER A C 1
ATOM 877 O O . SER A 1 108 ? -12.095 12.050 9.258 1.00 84.06 108 SER A O 1
ATOM 879 N N . GLN A 1 109 ? -10.683 12.307 7.534 1.00 85.88 109 GLN A N 1
ATOM 880 C CA . GLN A 1 109 ? -9.474 12.599 8.313 1.00 85.88 109 GLN A CA 1
ATOM 881 C C . GLN A 1 109 ? -8.969 11.430 9.172 1.00 85.88 109 GLN A C 1
ATOM 883 O O . GLN A 1 109 ? -8.094 11.640 10.017 1.00 85.88 109 GLN A O 1
ATOM 888 N N . ARG A 1 110 ? -9.435 10.200 8.931 1.00 89.69 110 ARG A N 1
ATOM 889 C CA . ARG A 1 110 ? -8.881 9.011 9.583 1.00 89.69 110 ARG A CA 1
ATOM 890 C C . ARG A 1 110 ? -7.529 8.688 8.971 1.00 89.69 110 ARG A C 1
ATOM 892 O O . ARG A 1 110 ? -7.325 8.816 7.764 1.00 89.69 110 ARG A O 1
ATOM 899 N N . HIS A 1 111 ? -6.582 8.309 9.811 1.00 91.75 111 HIS A N 1
ATOM 900 C CA . HIS A 1 111 ? -5.215 8.006 9.425 1.00 91.75 111 HIS A CA 1
ATOM 901 C C . HIS A 1 111 ? -5.026 6.510 9.225 1.00 91.75 111 HIS A C 1
ATOM 903 O O . HIS A 1 111 ? -5.593 5.714 9.970 1.00 91.75 111 HIS A O 1
ATOM 909 N N . ILE A 1 112 ? -4.195 6.137 8.251 1.00 93.88 112 ILE A N 1
ATOM 910 C CA . ILE A 1 112 ? -3.875 4.728 8.027 1.00 93.88 112 ILE A CA 1
ATOM 911 C C . ILE A 1 112 ? -2.816 4.267 9.033 1.00 93.88 112 ILE A C 1
ATOM 913 O O . ILE A 1 112 ? -1.759 4.893 9.167 1.00 93.88 112 ILE A O 1
ATOM 917 N N . VAL A 1 113 ? -3.116 3.176 9.730 1.00 94.50 113 VAL A N 1
ATOM 918 C CA . VAL A 1 113 ? -2.284 2.527 10.749 1.00 94.50 113 VAL A CA 1
ATOM 919 C C . VAL A 1 113 ? -2.107 1.057 10.378 1.00 94.50 113 VAL A C 1
ATOM 921 O O . VAL A 1 113 ? -3.021 0.435 9.835 1.00 94.50 113 VAL A O 1
ATOM 924 N N . HIS A 1 114 ? -0.929 0.507 10.666 1.00 95.19 114 HIS A N 1
ATOM 925 C CA . HIS A 1 114 ? -0.615 -0.902 10.455 1.00 95.19 114 HIS A CA 1
ATOM 926 C C . HIS A 1 114 ? -0.832 -1.699 11.744 1.00 95.19 114 HIS A C 1
ATOM 928 O O . HIS A 1 114 ? -0.243 -1.389 12.778 1.00 95.19 114 HIS A O 1
ATOM 934 N N . PHE A 1 115 ? -1.665 -2.731 11.663 1.00 92.75 115 PHE A N 1
ATOM 935 C CA . PHE A 1 115 ? -1.917 -3.693 12.729 1.00 92.75 115 PHE A CA 1
ATOM 936 C C . PHE A 1 115 ? -1.108 -4.954 12.427 1.00 92.75 115 PHE A C 1
ATOM 938 O O . PHE A 1 115 ? -1.575 -5.840 11.715 1.00 92.75 115 PHE A O 1
ATOM 945 N N . SER A 1 116 ? 0.126 -4.995 12.939 1.00 90.00 116 SER A N 1
ATOM 946 C CA . SER A 1 116 ? 1.116 -6.019 12.574 1.00 90.00 116 SER A CA 1
ATOM 947 C C . SER A 1 116 ? 0.692 -7.443 12.923 1.00 90.00 116 SER A C 1
ATOM 949 O O . SER A 1 116 ? 1.043 -8.361 12.193 1.00 90.00 116 SER A O 1
ATOM 951 N N . GLU A 1 117 ? -0.059 -7.632 14.009 1.00 89.94 117 GLU A N 1
ATOM 952 C CA . GLU A 1 117 ? -0.560 -8.951 14.427 1.00 89.94 117 GLU A CA 1
ATOM 953 C C . GLU A 1 117 ? -1.550 -9.537 13.413 1.00 89.94 117 GLU A C 1
ATOM 955 O O . GLU A 1 117 ? -1.585 -10.743 13.193 1.00 89.94 117 GLU A O 1
ATOM 960 N N . GLU A 1 118 ? -2.327 -8.673 12.757 1.00 89.81 118 GLU A N 1
ATOM 961 C CA . GLU A 1 118 ? -3.329 -9.061 11.764 1.00 89.81 118 GLU A CA 1
ATOM 962 C C . GLU A 1 118 ? -2.793 -8.982 10.326 1.00 89.81 118 G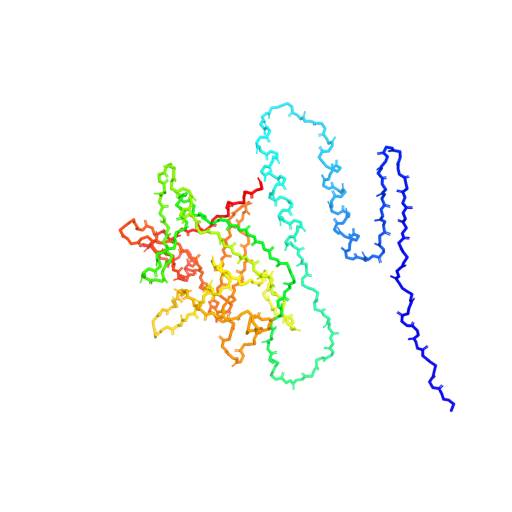LU A C 1
ATOM 964 O O . GLU A 1 118 ? -3.499 -9.377 9.401 1.00 89.81 118 GLU A O 1
ATOM 969 N N . MET A 1 119 ? -1.588 -8.428 10.121 1.00 92.75 119 MET A N 1
ATOM 970 C CA . MET A 1 119 ? -1.051 -8.039 8.807 1.00 92.75 119 MET A CA 1
ATOM 971 C C . MET A 1 119 ? -2.052 -7.214 7.982 1.00 92.75 119 MET A C 1
ATOM 973 O O . MET A 1 119 ? -2.217 -7.395 6.774 1.00 92.75 119 MET A O 1
ATOM 977 N N . LYS A 1 120 ? -2.737 -6.277 8.650 1.00 93.31 120 LYS A N 1
ATOM 978 C CA . LYS A 1 120 ? -3.793 -5.447 8.054 1.00 93.31 120 LYS A CA 1
ATOM 979 C C . LYS A 1 120 ? -3.553 -3.962 8.257 1.00 93.31 120 LYS A C 1
ATOM 981 O O . LYS A 1 120 ? -2.924 -3.516 9.218 1.00 93.31 120 LYS A O 1
ATOM 986 N N . LEU A 1 121 ? -4.119 -3.179 7.347 1.00 95.44 121 LEU A N 1
ATOM 987 C CA . LEU A 1 121 ? -4.202 -1.730 7.463 1.00 95.44 121 LEU A CA 1
ATOM 988 C C . LEU A 1 121 ? -5.599 -1.329 7.936 1.00 95.44 121 LEU A C 1
ATOM 990 O O . LEU A 1 121 ? -6.603 -1.852 7.449 1.00 95.44 121 LEU A O 1
ATOM 994 N N . LYS A 1 122 ? -5.657 -0.367 8.859 1.00 94.25 122 LYS A N 1
ATOM 995 C CA . LYS A 1 122 ? -6.909 0.221 9.348 1.00 94.25 122 LYS A CA 1
ATOM 996 C C . LYS A 1 122 ? -6.871 1.744 9.260 1.00 94.25 122 LYS A C 1
ATOM 998 O O . LYS A 1 122 ? -5.815 2.351 9.430 1.00 94.25 122 LYS A O 1
ATOM 1003 N N . ALA A 1 123 ? -8.017 2.364 9.004 1.00 93.06 123 ALA A N 1
ATOM 1004 C CA . ALA A 1 123 ? -8.199 3.806 8.919 1.00 93.06 123 ALA A CA 1
ATOM 1005 C C . ALA A 1 123 ? -8.880 4.335 10.189 1.00 93.06 123 ALA A C 1
ATOM 1007 O O . ALA A 1 123 ? -10.098 4.288 10.304 1.00 93.06 123 ALA A O 1
ATOM 1008 N N . ILE A 1 124 ? -8.114 4.878 11.139 1.00 91.81 124 ILE A N 1
ATOM 1009 C CA . ILE A 1 124 ? -8.637 5.303 12.451 1.00 91.81 124 ILE A CA 1
ATOM 1010 C C . ILE A 1 124 ? -8.361 6.775 12.765 1.00 91.81 124 ILE A C 1
ATOM 1012 O O . ILE A 1 124 ? -7.357 7.354 12.341 1.00 91.81 124 ILE A O 1
ATOM 1016 N N . THR A 1 125 ? -9.238 7.396 13.555 1.00 91.12 125 THR A N 1
ATOM 1017 C CA . THR A 1 125 ? -8.987 8.733 14.108 1.00 91.12 125 THR A CA 1
ATOM 1018 C C . THR A 1 125 ? -8.000 8.628 15.263 1.00 91.12 125 THR A C 1
ATOM 1020 O O . THR A 1 125 ? -8.300 8.065 16.313 1.00 91.12 125 THR A O 1
ATOM 1023 N N . LEU A 1 126 ? -6.809 9.192 15.080 1.00 88.94 126 LEU A N 1
ATOM 1024 C CA . LEU A 1 126 ? -5.773 9.206 16.108 1.00 88.94 126 LEU A CA 1
ATOM 1025 C C . LEU A 1 126 ? -5.916 10.443 16.996 1.00 88.94 126 LEU A C 1
ATOM 1027 O O . LEU A 1 126 ? -6.009 11.566 16.498 1.00 88.94 126 LEU A O 1
ATOM 1031 N N . LYS A 1 127 ? -5.871 10.241 18.316 1.00 88.06 127 LYS A N 1
ATOM 1032 C CA . LYS A 1 127 ? -5.742 11.337 19.285 1.00 88.06 127 LYS A CA 1
ATOM 1033 C C . LYS A 1 127 ? -4.352 11.980 19.185 1.00 88.06 127 LYS A C 1
ATOM 1035 O O . LYS A 1 127 ? -3.396 11.364 18.702 1.00 88.06 127 LYS A O 1
ATOM 1040 N N . ALA A 1 128 ? -4.234 13.219 19.663 1.00 82.19 128 ALA A N 1
ATOM 1041 C CA . ALA A 1 128 ? -2.951 13.913 19.758 1.00 82.19 128 ALA A CA 1
ATOM 1042 C C . ALA A 1 128 ? -1.919 13.059 20.527 1.00 82.19 128 ALA A C 1
ATOM 1044 O O . ALA A 1 128 ? -2.268 12.383 21.490 1.00 82.19 128 ALA A O 1
ATOM 1045 N N . GLY A 1 129 ? -0.664 13.048 20.063 1.00 82.06 129 GLY A N 1
ATOM 1046 C CA . GLY A 1 129 ? 0.420 12.214 20.613 1.00 82.06 129 GLY A CA 1
ATOM 1047 C C . GLY A 1 129 ? 0.641 10.874 19.893 1.00 82.06 129 GLY A C 1
ATOM 1048 O O . GLY A 1 129 ? 1.768 10.387 19.836 1.00 82.06 129 GLY A O 1
ATOM 1049 N N . TYR A 1 130 ? -0.374 10.329 19.216 1.00 88.44 130 TYR A N 1
ATOM 1050 C CA . TYR A 1 130 ? -0.273 9.039 18.511 1.00 88.44 130 TYR A CA 1
ATOM 1051 C C . TYR A 1 130 ? 0.096 9.166 17.023 1.00 88.44 130 TYR A C 1
ATOM 1053 O O . TYR A 1 130 ? -0.068 8.236 16.240 1.00 88.44 130 TYR A O 1
ATOM 1061 N N . CYS A 1 131 ? 0.627 10.318 16.600 1.00 84.75 131 CYS A N 1
ATOM 1062 C CA . CYS A 1 131 ? 0.988 10.575 15.200 1.00 84.75 131 CYS A CA 1
ATOM 1063 C C . CYS A 1 131 ? 2.090 9.656 14.648 1.00 84.75 131 CYS A C 1
ATOM 1065 O O . CYS A 1 131 ? 2.207 9.535 13.428 1.00 84.75 131 CYS A O 1
ATOM 1067 N N . HIS A 1 132 ? 2.886 9.039 15.522 1.00 87.62 132 HIS A N 1
ATOM 1068 C CA . HIS A 1 132 ? 3.935 8.088 15.158 1.00 87.62 132 HIS A CA 1
ATOM 1069 C C . HIS A 1 132 ? 3.371 6.744 14.662 1.00 87.62 132 HIS A C 1
ATOM 1071 O O . HIS A 1 132 ? 4.055 6.052 13.922 1.00 87.62 132 HIS A O 1
ATOM 1077 N N . LEU A 1 133 ? 2.113 6.410 14.990 1.00 90.81 133 LEU A N 1
ATOM 1078 C CA . LEU A 1 133 ? 1.435 5.197 14.507 1.00 90.81 133 LEU A CA 1
ATOM 1079 C C . LEU A 1 133 ? 0.996 5.291 13.037 1.00 90.81 133 LEU A C 1
ATOM 1081 O O . LEU A 1 133 ? 0.585 4.298 12.440 1.00 90.81 133 LEU A O 1
ATOM 1085 N N . LYS A 1 134 ? 1.048 6.492 12.447 1.00 93.19 134 LYS A N 1
ATOM 1086 C CA . LYS A 1 134 ? 0.693 6.712 11.042 1.00 93.19 134 LYS A CA 1
ATOM 1087 C C . LYS A 1 134 ? 1.693 5.988 10.155 1.00 93.19 134 LYS A C 1
ATOM 1089 O O . LYS A 1 134 ? 2.887 6.276 10.223 1.00 93.19 134 LYS A O 1
ATOM 1094 N N . VAL A 1 135 ? 1.190 5.145 9.262 1.00 94.56 135 VAL A N 1
ATOM 1095 C CA . VAL A 1 135 ? 2.024 4.475 8.265 1.00 94.56 135 VAL A CA 1
ATOM 1096 C C . VAL A 1 135 ? 2.694 5.516 7.370 1.00 94.56 135 VAL A C 1
ATOM 1098 O O . VAL A 1 135 ? 2.028 6.405 6.830 1.00 94.56 135 VAL A O 1
ATOM 1101 N N . ASN A 1 136 ? 4.013 5.395 7.221 1.00 94.12 136 ASN A N 1
ATOM 1102 C CA . ASN A 1 136 ? 4.770 6.095 6.194 1.00 94.12 136 ASN A CA 1
ATOM 1103 C C . ASN A 1 136 ? 4.854 5.185 4.968 1.00 94.12 136 ASN A C 1
ATOM 1105 O O . ASN A 1 136 ? 5.524 4.156 5.003 1.00 94.12 136 ASN A O 1
ATOM 1109 N N . PHE A 1 137 ? 4.127 5.530 3.913 1.00 95.38 137 PHE A N 1
ATOM 1110 C CA . PHE A 1 137 ? 4.141 4.762 2.680 1.00 95.38 137 PHE A CA 1
ATOM 1111 C C . PHE A 1 137 ? 5.313 5.192 1.814 1.00 95.38 137 PHE A C 1
ATOM 1113 O O . PHE A 1 137 ? 5.555 6.383 1.648 1.00 95.38 137 PHE A O 1
ATOM 1120 N N . THR A 1 138 ? 5.968 4.235 1.171 1.00 95.12 138 THR A N 1
ATOM 1121 C CA . THR A 1 138 ? 6.882 4.483 0.060 1.00 95.12 138 THR A CA 1
ATOM 1122 C C . THR A 1 138 ? 6.177 4.145 -1.247 1.00 95.12 138 THR A C 1
ATOM 1124 O O . THR A 1 138 ? 5.725 3.021 -1.449 1.00 95.12 138 THR A O 1
ATOM 1127 N N . MET A 1 139 ? 6.113 5.107 -2.163 1.00 93.69 139 MET A N 1
ATOM 1128 C CA . MET A 1 139 ? 5.630 4.908 -3.527 1.00 93.69 139 MET A CA 1
ATOM 1129 C C . MET A 1 139 ? 6.816 4.754 -4.473 1.00 93.69 139 MET A C 1
ATOM 1131 O O . MET A 1 139 ? 7.621 5.676 -4.606 1.00 93.69 139 MET A O 1
ATOM 1135 N N . SER A 1 140 ? 6.903 3.615 -5.156 1.00 94.12 140 SER A N 1
ATOM 1136 C CA . SER A 1 140 ? 7.865 3.385 -6.242 1.00 94.12 140 SER A CA 1
ATOM 1137 C C . SER A 1 140 ? 7.139 3.442 -7.580 1.00 94.12 140 SER A C 1
ATOM 1139 O O . SER A 1 140 ? 6.134 2.754 -7.747 1.00 94.12 140 SER A O 1
ATOM 1141 N N . ARG A 1 141 ? 7.618 4.245 -8.537 1.00 92.06 141 ARG A N 1
ATOM 1142 C CA . ARG A 1 141 ? 6.976 4.343 -9.861 1.00 92.06 141 ARG A CA 1
ATOM 1143 C C . ARG A 1 141 ? 7.525 3.300 -10.827 1.00 92.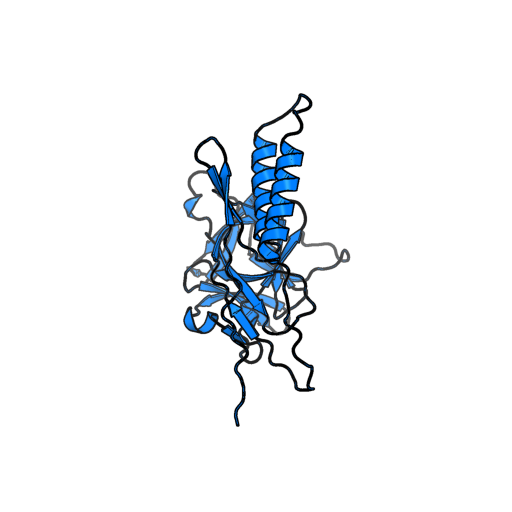06 141 ARG A C 1
ATOM 1145 O O . ARG A 1 141 ? 8.724 3.015 -10.801 1.00 92.06 141 ARG A O 1
ATOM 1152 N N . TYR A 1 142 ? 6.661 2.804 -11.703 1.00 91.38 142 TYR A N 1
ATOM 1153 C CA . TYR A 1 142 ? 6.986 1.825 -12.732 1.00 91.38 142 TYR A CA 1
ATOM 1154 C C . TYR A 1 142 ? 6.561 2.312 -14.109 1.00 91.38 142 TYR A C 1
ATOM 1156 O O . TYR A 1 142 ? 5.480 2.880 -14.264 1.00 91.38 142 TYR A O 1
ATOM 1164 N N . ASN A 1 143 ? 7.392 2.023 -15.106 1.00 86.56 143 ASN A N 1
ATOM 1165 C CA . ASN A 1 143 ? 7.076 2.274 -16.504 1.00 86.56 143 ASN A CA 1
ATOM 1166 C C . ASN A 1 143 ? 6.798 0.943 -17.211 1.00 86.56 143 ASN A C 1
ATOM 1168 O O . ASN A 1 143 ? 7.607 0.019 -17.079 1.00 86.56 143 ASN A O 1
ATOM 1172 N N . PRO A 1 144 ? 5.685 0.823 -17.953 1.00 84.62 144 PRO A N 1
ATOM 1173 C CA . PRO A 1 144 ? 5.446 -0.353 -18.774 1.00 84.62 144 PRO A CA 1
ATOM 1174 C C . PRO A 1 144 ? 6.438 -0.380 -19.948 1.00 84.62 144 PRO A C 1
ATOM 1176 O O . PRO A 1 144 ? 6.773 0.661 -20.515 1.00 84.62 144 PRO A O 1
ATOM 1179 N N . THR A 1 145 ? 6.909 -1.568 -20.322 1.00 76.69 145 THR A N 1
ATOM 1180 C CA . THR A 1 145 ? 7.837 -1.768 -21.450 1.00 76.69 145 THR A CA 1
ATOM 1181 C C . THR A 1 145 ? 7.158 -1.657 -22.814 1.00 76.69 145 THR A C 1
ATOM 1183 O O . THR A 1 145 ? 7.818 -1.379 -23.811 1.00 76.69 145 THR A O 1
ATOM 1186 N N . SER A 1 146 ? 5.834 -1.795 -22.861 1.00 68.81 146 SER A N 1
ATOM 1187 C CA . SER A 1 146 ? 4.998 -1.579 -24.046 1.00 68.81 146 SER A CA 1
ATOM 1188 C C . SER A 1 146 ? 3.872 -0.599 -23.733 1.00 68.81 146 SER A C 1
ATOM 1190 O O . SER A 1 146 ? 3.392 -0.578 -22.600 1.00 68.81 146 SER A O 1
ATOM 1192 N N . CYS A 1 147 ? 3.394 0.162 -24.724 1.00 54.25 147 CYS A N 1
ATOM 1193 C CA . CYS A 1 147 ? 2.244 1.045 -24.527 1.00 54.25 147 CYS A CA 1
ATOM 1194 C C . CYS A 1 147 ? 1.053 0.272 -23.964 1.00 54.25 147 CYS A C 1
ATOM 1196 O O . CYS A 1 147 ? 0.516 -0.619 -24.622 1.00 54.25 147 CYS A O 1
ATOM 1198 N N . SER A 1 148 ? 0.632 0.624 -22.755 1.00 54.16 148 SER A N 1
ATOM 1199 C CA . SER A 1 148 ? -0.675 0.250 -22.243 1.00 54.16 148 SER A CA 1
ATOM 1200 C C . SER A 1 148 ? -1.622 1.428 -22.460 1.00 54.16 148 SER A C 1
ATOM 1202 O O . SER A 1 148 ? -1.244 2.587 -22.308 1.00 54.16 148 SER A O 1
ATOM 1204 N N . ASN A 1 149 ? -2.872 1.140 -22.819 1.00 51.59 149 ASN A N 1
ATOM 1205 C CA . ASN A 1 149 ? -3.896 2.165 -23.055 1.00 51.59 149 ASN A CA 1
ATOM 1206 C C . ASN A 1 149 ? -4.327 2.907 -21.771 1.00 51.59 149 ASN A C 1
ATOM 1208 O O . ASN A 1 149 ? -5.178 3.792 -21.834 1.00 51.59 149 ASN A O 1
ATOM 1212 N N . ASN A 1 150 ? -3.758 2.565 -20.609 1.00 54.81 150 ASN A N 1
ATOM 1213 C CA . ASN A 1 150 ? -4.055 3.227 -19.345 1.00 54.81 150 ASN A CA 1
ATOM 1214 C C . ASN A 1 150 ? -3.076 4.380 -19.099 1.00 54.81 150 ASN A C 1
ATOM 1216 O O . ASN A 1 150 ? -1.897 4.179 -18.832 1.00 54.81 150 ASN A O 1
ATOM 1220 N N . SER A 1 151 ? -3.605 5.602 -19.124 1.00 56.06 151 SER A N 1
ATOM 1221 C CA . SER A 1 151 ? -2.875 6.863 -18.926 1.00 56.06 151 SER A CA 1
ATOM 1222 C C . SER A 1 151 ? -2.493 7.166 -17.466 1.00 56.06 151 SER A C 1
ATOM 1224 O O . SER A 1 151 ? -2.017 8.260 -17.162 1.00 56.06 151 SER A O 1
ATOM 1226 N N . GLY A 1 152 ? -2.719 6.226 -16.542 1.00 65.56 152 GLY A N 1
ATOM 1227 C CA . GLY A 1 152 ? -2.431 6.385 -15.116 1.00 65.56 152 GLY A CA 1
ATOM 1228 C C . GLY A 1 152 ? -0.975 6.075 -14.762 1.00 65.56 152 GLY A C 1
ATOM 1229 O O . GLY A 1 152 ? -0.358 5.177 -15.331 1.00 65.56 152 GLY A O 1
ATOM 1230 N N . MET A 1 153 ? -0.431 6.778 -13.766 1.00 84.69 153 MET A N 1
ATOM 1231 C CA . MET A 1 153 ? 0.897 6.471 -13.227 1.00 84.69 153 MET A CA 1
ATOM 1232 C C . MET A 1 153 ? 0.868 5.094 -12.556 1.00 84.69 153 MET A C 1
ATOM 1234 O O . MET A 1 153 ? 0.116 4.900 -11.603 1.00 84.69 153 MET A O 1
ATOM 1238 N N . THR A 1 154 ? 1.696 4.156 -13.018 1.00 91.56 154 THR A N 1
ATOM 1239 C CA . THR A 1 154 ? 1.800 2.827 -12.398 1.00 91.56 154 THR A CA 1
ATOM 1240 C C . THR A 1 154 ? 2.748 2.888 -11.207 1.00 91.56 154 THR A C 1
ATOM 1242 O O . THR A 1 154 ? 3.871 3.389 -11.315 1.00 91.56 154 THR A O 1
ATOM 1245 N N . VAL A 1 155 ? 2.294 2.414 -10.051 1.00 94.25 155 VAL A N 1
ATOM 1246 C CA . VAL A 1 155 ? 3.034 2.502 -8.792 1.00 94.25 155 VAL A CA 1
ATOM 1247 C C . VAL A 1 155 ? 2.953 1.211 -7.992 1.00 94.25 155 VAL A C 1
ATOM 1249 O O . VAL A 1 155 ? 1.979 0.474 -8.082 1.00 94.25 155 VAL A O 1
ATOM 1252 N N . LEU A 1 156 ? 3.964 0.989 -7.161 1.00 96.69 156 LEU A N 1
ATOM 1253 C CA . LEU A 1 156 ? 3.954 0.023 -6.070 1.00 96.69 156 LEU A CA 1
ATOM 1254 C C . LEU A 1 156 ? 3.947 0.791 -4.750 1.00 96.69 156 LEU A C 1
ATOM 1256 O O . LEU A 1 156 ? 4.688 1.771 -4.600 1.00 96.69 156 LEU A O 1
ATOM 1260 N N . LEU A 1 157 ? 3.123 0.342 -3.807 1.00 97.44 157 LEU A N 1
ATOM 1261 C CA . LEU A 1 157 ? 2.995 0.931 -2.478 1.00 97.44 157 LEU A CA 1
ATOM 1262 C C . LEU A 1 157 ? 3.603 -0.003 -1.430 1.00 97.44 157 LEU A C 1
ATOM 1264 O O . LEU A 1 157 ? 3.227 -1.169 -1.346 1.00 97.44 157 LEU A O 1
ATOM 1268 N N . SER A 1 158 ? 4.512 0.521 -0.616 1.00 97.19 158 SER A N 1
ATOM 1269 C CA . SER A 1 158 ? 5.158 -0.216 0.474 1.00 97.19 158 SER A CA 1
ATOM 1270 C C . SER A 1 158 ? 4.960 0.498 1.799 1.00 97.19 158 SER A C 1
ATOM 1272 O O . SER A 1 158 ? 4.878 1.724 1.818 1.00 97.19 158 SER A O 1
ATOM 1274 N N . ILE A 1 159 ? 4.942 -0.249 2.902 1.00 95.75 159 ILE A N 1
ATOM 1275 C CA . ILE A 1 159 ? 4.943 0.326 4.260 1.00 95.75 159 ILE A CA 1
ATOM 1276 C C . ILE A 1 159 ? 6.282 0.126 4.979 1.00 95.75 159 ILE A C 1
ATOM 1278 O O . ILE A 1 159 ? 6.600 0.849 5.918 1.00 95.75 159 ILE A O 1
ATOM 1282 N N . THR A 1 160 ? 7.088 -0.828 4.511 1.00 93.25 160 THR A N 1
ATOM 1283 C CA . THR A 1 160 ? 8.501 -0.993 4.869 1.00 93.25 160 THR A CA 1
ATOM 1284 C C . THR A 1 160 ? 9.296 -1.373 3.615 1.00 93.25 160 THR A C 1
ATOM 1286 O O . THR A 1 160 ? 8.749 -1.416 2.512 1.00 93.25 160 THR A O 1
ATOM 1289 N N . LYS A 1 161 ? 10.594 -1.671 3.758 1.00 90.50 161 LYS A N 1
ATOM 1290 C CA . LYS A 1 161 ? 11.428 -2.134 2.638 1.00 90.50 161 LYS A CA 1
ATOM 1291 C C . LYS A 1 161 ? 10.915 -3.434 2.003 1.00 90.50 161 LYS A C 1
ATOM 1293 O O . LYS A 1 161 ? 11.043 -3.574 0.792 1.00 90.50 161 LYS A O 1
ATOM 1298 N N . ASN A 1 162 ? 10.350 -4.330 2.815 1.00 93.06 162 ASN A N 1
ATOM 1299 C CA . ASN A 1 162 ? 9.992 -5.688 2.399 1.00 93.06 162 ASN A CA 1
ATOM 1300 C C . ASN A 1 162 ? 8.484 -5.950 2.426 1.00 93.06 162 ASN A C 1
ATOM 1302 O O . ASN A 1 162 ? 8.067 -6.998 1.957 1.00 93.06 162 ASN A O 1
ATOM 1306 N N . LEU A 1 163 ? 7.675 -5.052 3.001 1.00 96.62 163 LEU A N 1
ATOM 1307 C CA . LEU A 1 163 ? 6.235 -5.249 3.162 1.00 96.62 163 LEU A CA 1
ATOM 1308 C C . LEU A 1 163 ? 5.465 -4.328 2.213 1.00 96.62 163 LEU A C 1
ATOM 1310 O O . LEU A 1 163 ? 5.519 -3.095 2.330 1.00 96.62 163 LEU A O 1
ATOM 1314 N N . HIS A 1 164 ? 4.761 -4.943 1.269 1.00 97.62 164 HIS A N 1
ATOM 1315 C CA . HIS A 1 164 ? 4.168 -4.286 0.109 1.00 97.62 164 HIS A CA 1
ATOM 1316 C C . HIS A 1 164 ? 2.672 -4.550 0.027 1.00 97.62 164 HIS A C 1
ATOM 1318 O O . HIS A 1 164 ? 2.194 -5.597 0.452 1.00 97.62 164 HIS A O 1
ATOM 1324 N N . LEU A 1 165 ? 1.930 -3.609 -0.550 1.00 98.19 165 LEU A N 1
ATOM 1325 C CA . LEU A 1 165 ? 0.529 -3.840 -0.870 1.00 98.19 165 LEU A CA 1
ATOM 1326 C C . LEU A 1 165 ? 0.448 -4.745 -2.099 1.00 98.19 165 LEU A C 1
ATOM 1328 O O . LEU A 1 165 ? 1.089 -4.468 -3.115 1.00 98.19 165 LEU A O 1
ATOM 1332 N N . SER A 1 166 ? -0.368 -5.788 -2.016 1.00 97.50 166 SER A N 1
ATOM 1333 C CA . SER A 1 166 ? -0.687 -6.660 -3.143 1.00 97.50 166 SER A CA 1
ATOM 1334 C C . SER A 1 166 ? -2.174 -6.993 -3.182 1.00 97.50 166 SER A C 1
ATOM 1336 O O . SER A 1 166 ? -2.883 -6.871 -2.181 1.00 97.50 166 SER A O 1
ATOM 1338 N N . CYS A 1 167 ? -2.664 -7.399 -4.349 1.00 96.00 167 CYS A N 1
ATOM 1339 C CA . CYS A 1 167 ? -4.034 -7.860 -4.515 1.00 96.00 167 CYS A CA 1
ATOM 1340 C C . CYS A 1 167 ? -4.070 -9.352 -4.836 1.00 96.00 167 CYS A C 1
ATOM 1342 O O . CYS A 1 167 ? -3.424 -9.819 -5.771 1.00 96.00 167 CYS A O 1
ATOM 1344 N N . THR A 1 168 ? -4.918 -10.101 -4.150 1.00 94.69 168 THR A N 1
ATOM 1345 C CA . THR A 1 168 ? -5.288 -11.461 -4.563 1.00 94.69 168 THR A CA 1
ATOM 1346 C C . THR A 1 168 ? -6.778 -11.506 -4.846 1.00 94.69 168 THR A C 1
ATOM 1348 O O . THR A 1 168 ? -7.525 -10.636 -4.410 1.00 94.69 168 THR A O 1
ATOM 1351 N N . LYS A 1 169 ? -7.225 -12.487 -5.625 1.00 91.19 169 LYS A N 1
ATOM 1352 C CA . LYS A 1 169 ? -8.647 -12.705 -5.869 1.00 91.19 169 LYS A CA 1
ATOM 1353 C C . LYS A 1 169 ? -9.028 -14.062 -5.313 1.00 91.19 169 LYS A C 1
ATOM 1355 O O . LYS A 1 169 ? -8.387 -15.061 -5.624 1.00 91.19 169 LYS A O 1
ATOM 1360 N N . THR A 1 170 ? -10.058 -14.061 -4.482 1.00 87.75 170 THR A N 1
ATOM 1361 C CA . THR A 1 170 ? -10.791 -15.266 -4.090 1.00 87.75 170 THR A CA 1
ATOM 1362 C C . THR A 1 170 ? -12.010 -15.419 -4.997 1.00 87.75 170 THR A C 1
ATOM 1364 O O . THR A 1 170 ? -12.304 -14.526 -5.793 1.00 87.75 170 THR A O 1
ATOM 1367 N N . ASP A 1 171 ? -12.745 -16.525 -4.885 1.00 78.94 171 ASP A N 1
ATOM 1368 C CA . ASP A 1 171 ? -13.885 -16.824 -5.767 1.00 78.94 171 ASP A CA 1
ATOM 1369 C C . ASP A 1 171 ? -14.948 -15.713 -5.832 1.00 78.94 171 ASP A C 1
ATOM 1371 O O . ASP A 1 171 ? -15.694 -15.635 -6.807 1.00 78.94 171 ASP A O 1
ATOM 1375 N N . LYS A 1 172 ? -15.022 -14.842 -4.816 1.00 77.19 172 LYS A N 1
ATOM 1376 C CA . LYS A 1 172 ? -16.046 -13.792 -4.712 1.00 77.19 172 LYS A CA 1
ATOM 1377 C C . LYS A 1 172 ? -15.493 -12.367 -4.700 1.00 77.19 172 LYS A C 1
ATOM 1379 O O . LYS A 1 172 ? -16.204 -11.460 -5.115 1.00 77.19 172 LYS A O 1
ATOM 1384 N N . GLU A 1 173 ? -14.261 -12.151 -4.235 1.00 88.62 173 GLU A N 1
ATOM 1385 C CA . GLU A 1 173 ? -13.787 -10.813 -3.850 1.00 88.62 173 GLU A CA 1
ATOM 1386 C C . GLU A 1 173 ? -12.288 -10.633 -4.127 1.00 88.62 173 GLU A C 1
ATOM 1388 O O . GLU A 1 173 ? -11.497 -11.579 -4.004 1.00 88.62 173 GLU A O 1
ATOM 1393 N N . VAL A 1 174 ? -11.884 -9.409 -4.483 1.00 93.69 174 VAL A N 1
ATOM 1394 C CA . VAL A 1 174 ? -10.469 -9.015 -4.510 1.00 93.69 174 VAL A CA 1
ATOM 1395 C C . VAL A 1 174 ? -10.073 -8.555 -3.112 1.00 93.69 174 VAL A C 1
ATOM 1397 O O . VAL A 1 174 ? -10.733 -7.713 -2.515 1.00 93.69 174 VAL A O 1
ATOM 1400 N N . ILE A 1 175 ? -8.977 -9.096 -2.596 1.00 94.50 175 ILE A N 1
ATOM 1401 C CA . ILE A 1 175 ? -8.479 -8.846 -1.246 1.00 94.50 175 ILE A CA 1
ATOM 1402 C C . ILE A 1 175 ? -7.205 -8.009 -1.337 1.00 94.50 175 ILE A C 1
ATOM 1404 O O . ILE A 1 175 ? -6.309 -8.316 -2.127 1.00 94.50 175 ILE A O 1
ATOM 1408 N N . LEU A 1 176 ? -7.128 -6.953 -0.521 1.00 95.88 176 LEU A N 1
ATOM 1409 C CA . LEU A 1 176 ? -5.895 -6.199 -0.298 1.00 95.88 176 LEU A CA 1
ATOM 1410 C C . LEU A 1 176 ? -5.065 -6.899 0.780 1.00 95.88 176 LEU A C 1
ATOM 1412 O O . LEU A 1 176 ? -5.555 -7.111 1.888 1.00 95.88 176 LEU A O 1
ATOM 1416 N N . ASN A 1 177 ? -3.805 -7.193 0.482 1.00 96.62 177 ASN A N 1
ATOM 1417 C CA . ASN A 1 177 ? -2.885 -7.847 1.405 1.00 96.62 177 ASN A CA 1
ATOM 1418 C C . ASN A 1 177 ? -1.662 -6.972 1.677 1.00 96.62 177 ASN A C 1
ATOM 1420 O O . ASN A 1 177 ? -1.285 -6.125 0.862 1.00 96.62 177 ASN A O 1
ATOM 1424 N N . LEU A 1 178 ? -1.021 -7.233 2.815 1.00 97.06 178 LEU A N 1
ATOM 1425 C CA . LEU A 1 178 ? 0.371 -6.882 3.056 1.00 97.06 178 LEU A CA 1
ATOM 1426 C C . LEU A 1 178 ? 1.216 -8.132 2.821 1.00 97.06 178 LEU A C 1
ATOM 1428 O O . LEU A 1 178 ? 1.074 -9.126 3.527 1.00 97.06 178 LEU A O 1
ATOM 1432 N N . GLU A 1 179 ? 2.063 -8.089 1.801 1.00 97.06 179 GLU A N 1
ATOM 1433 C CA . GLU A 1 179 ? 2.847 -9.230 1.343 1.00 97.06 179 GLU A CA 1
ATOM 1434 C C . GLU A 1 179 ? 4.343 -8.934 1.455 1.00 97.06 179 GLU A C 1
ATOM 1436 O O . GLU A 1 179 ? 4.821 -7.875 1.027 1.00 97.06 179 GLU A O 1
ATOM 1441 N N . GLU A 1 180 ? 5.082 -9.881 2.035 1.00 96.62 180 GLU A N 1
ATOM 1442 C CA . GLU A 1 180 ? 6.537 -9.817 2.095 1.00 96.62 180 GLU A CA 1
ATOM 1443 C C . GLU A 1 180 ? 7.154 -10.177 0.740 1.00 96.62 180 GLU A C 1
ATOM 1445 O O . GLU A 1 180 ? 6.921 -11.256 0.194 1.00 96.62 180 GLU A O 1
ATOM 1450 N N . CYS A 1 181 ? 7.977 -9.287 0.191 1.00 95.44 181 CYS A N 1
ATOM 1451 C CA . CYS A 1 181 ? 8.698 -9.535 -1.050 1.00 95.44 181 CYS A CA 1
ATOM 1452 C C . CYS A 1 181 ? 10.066 -8.853 -1.028 1.00 95.44 181 CYS A C 1
ATOM 1454 O O . CYS A 1 181 ? 10.223 -7.753 -0.503 1.00 95.44 181 CYS A O 1
ATOM 1456 N N . CYS A 1 182 ? 11.080 -9.511 -1.589 1.00 92.12 182 CYS A N 1
ATOM 1457 C CA . CYS A 1 182 ? 12.418 -8.939 -1.645 1.00 92.12 182 CYS A CA 1
ATOM 1458 C C . CYS A 1 182 ? 12.548 -7.930 -2.793 1.00 92.12 182 CYS A C 1
ATOM 1460 O O . CYS A 1 182 ? 11.913 -8.040 -3.845 1.00 92.12 182 CYS A O 1
ATOM 1462 N N . GLU A 1 183 ? 13.406 -6.933 -2.596 1.00 89.69 183 GLU A N 1
ATOM 1463 C CA . GLU A 1 183 ? 13.567 -5.811 -3.518 1.00 89.69 183 GLU A CA 1
ATOM 1464 C C . GLU A 1 183 ? 14.035 -6.249 -4.914 1.00 89.69 183 GLU A C 1
ATOM 1466 O O . GLU A 1 183 ? 13.654 -5.637 -5.913 1.00 89.69 183 GLU A O 1
ATOM 1471 N N . GLU A 1 184 ? 14.811 -7.330 -5.000 1.00 90.56 184 GLU A N 1
ATOM 1472 C CA . GLU A 1 184 ? 15.326 -7.894 -6.248 1.00 90.56 184 GLU A CA 1
ATOM 1473 C C . GLU A 1 184 ? 14.196 -8.359 -7.166 1.00 90.56 184 GLU A C 1
ATOM 1475 O O . GLU A 1 184 ? 14.224 -8.052 -8.357 1.00 90.56 184 GLU A O 1
ATOM 1480 N N . LYS A 1 185 ? 13.170 -9.016 -6.605 1.00 90.88 185 LYS A N 1
ATOM 1481 C CA . LYS A 1 185 ? 11.986 -9.488 -7.345 1.00 90.88 185 LYS A CA 1
ATOM 1482 C C . LYS A 1 185 ? 11.096 -8.350 -7.831 1.00 90.88 185 LYS A C 1
ATOM 1484 O O . LYS A 1 185 ? 10.276 -8.549 -8.716 1.00 90.88 185 LYS A O 1
ATOM 1489 N N . LEU A 1 186 ? 11.242 -7.161 -7.251 1.00 93.62 186 LEU A N 1
ATOM 1490 C CA . LEU A 1 186 ? 10.434 -6.000 -7.594 1.00 93.62 186 LEU A CA 1
ATOM 1491 C C . LEU A 1 186 ? 11.152 -5.037 -8.550 1.00 93.62 186 LEU A C 1
ATOM 1493 O O . LEU A 1 186 ? 10.566 -4.022 -8.919 1.00 93.62 186 LEU A O 1
ATOM 1497 N N . LYS A 1 187 ? 12.402 -5.291 -8.962 1.00 91.69 187 LYS A N 1
ATOM 1498 C CA . LYS A 1 187 ? 13.101 -4.420 -9.932 1.00 91.69 187 LYS A CA 1
ATOM 1499 C C . LYS A 1 187 ? 12.397 -4.402 -11.289 1.00 91.69 187 LYS A C 1
ATOM 1501 O O . LYS A 1 187 ? 12.205 -3.333 -11.872 1.00 91.69 187 LYS A O 1
ATOM 1506 N N . GLU A 1 188 ? 11.975 -5.576 -11.739 1.00 91.62 188 GLU A N 1
ATOM 1507 C CA . GLU A 1 188 ? 11.151 -5.779 -12.920 1.00 91.62 188 GLU A CA 1
ATOM 1508 C C . GLU A 1 188 ? 9.950 -6.635 -12.524 1.00 91.62 188 GLU A C 1
ATOM 1510 O O . GLU A 1 188 ? 10.108 -7.700 -11.938 1.00 91.62 188 GLU A O 1
ATOM 1515 N N . ILE A 1 189 ? 8.750 -6.155 -12.829 1.00 91.62 189 ILE A N 1
ATOM 1516 C CA . ILE A 1 189 ? 7.505 -6.876 -12.593 1.00 91.62 189 ILE A CA 1
ATOM 1517 C C . ILE A 1 189 ? 6.990 -7.365 -13.935 1.00 91.62 189 ILE A C 1
ATOM 1519 O O . ILE A 1 189 ? 6.738 -6.562 -14.832 1.00 91.62 189 ILE A O 1
ATOM 1523 N N . LYS A 1 190 ? 6.810 -8.675 -14.071 1.00 87.94 190 LYS A N 1
ATOM 1524 C CA . LYS A 1 190 ? 6.251 -9.274 -15.280 1.00 87.94 190 LYS A CA 1
ATOM 1525 C C . LYS A 1 190 ? 4.862 -9.826 -15.006 1.00 87.94 190 LYS A C 1
ATOM 1527 O O . LYS A 1 190 ? 4.612 -10.419 -13.956 1.00 87.94 190 LYS A O 1
ATOM 1532 N N . LYS A 1 191 ? 3.954 -9.607 -15.955 1.00 83.94 191 LYS A N 1
ATOM 1533 C CA . LYS A 1 191 ? 2.549 -10.005 -15.828 1.00 83.94 191 LYS A CA 1
ATOM 1534 C C . LYS A 1 191 ? 2.345 -11.526 -15.858 1.00 83.94 191 LYS A C 1
ATOM 1536 O O . LYS A 1 191 ? 1.431 -12.032 -15.221 1.00 83.94 191 LYS A O 1
ATOM 1541 N N . ASP A 1 192 ? 3.196 -12.255 -16.572 1.00 81.94 192 ASP A N 1
ATOM 1542 C CA . ASP A 1 192 ? 3.168 -13.721 -16.667 1.00 81.94 192 ASP A CA 1
ATOM 1543 C C . ASP A 1 192 ? 3.593 -14.428 -15.367 1.00 81.94 192 ASP A C 1
ATOM 1545 O O . ASP A 1 192 ? 3.202 -15.568 -15.138 1.00 81.94 192 ASP A O 1
ATOM 1549 N N . GLU A 1 193 ? 4.334 -13.747 -14.492 1.00 86.56 193 GLU A N 1
ATOM 1550 C CA . GLU A 1 193 ? 4.788 -14.263 -13.190 1.00 86.56 193 GLU A CA 1
ATOM 1551 C C . GLU A 1 193 ? 3.836 -13.897 -12.030 1.00 86.56 193 GLU A C 1
ATOM 1553 O O . GLU A 1 193 ? 4.194 -14.020 -10.858 1.00 86.56 193 GLU A O 1
ATOM 1558 N N . ASP A 1 194 ? 2.632 -13.404 -12.337 1.00 90.12 194 ASP A N 1
ATOM 1559 C CA . ASP A 1 194 ? 1.654 -12.901 -11.361 1.00 90.12 194 ASP A CA 1
ATOM 1560 C C . ASP A 1 194 ? 2.154 -11.718 -10.501 1.00 90.12 194 ASP A C 1
ATOM 1562 O O . ASP A 1 194 ? 1.597 -11.376 -9.458 1.00 90.12 194 ASP A O 1
ATOM 1566 N N . MET A 1 195 ? 3.249 -11.067 -10.891 1.00 93.75 195 MET A N 1
ATOM 1567 C CA . MET A 1 195 ? 3.865 -10.008 -10.085 1.00 93.75 195 MET A CA 1
ATOM 1568 C C . MET A 1 195 ? 3.159 -8.653 -10.251 1.00 93.75 195 MET A C 1
ATOM 1570 O O . MET A 1 195 ? 3.371 -7.738 -9.454 1.00 93.75 195 MET A O 1
ATOM 1574 N N . ASP A 1 196 ? 2.283 -8.505 -11.247 1.00 92.81 196 ASP A N 1
ATOM 1575 C CA . ASP A 1 196 ? 1.468 -7.299 -11.443 1.00 92.81 196 ASP A CA 1
ATOM 1576 C C . ASP A 1 196 ? 0.404 -7.109 -10.345 1.00 92.81 196 ASP A C 1
ATOM 1578 O O . ASP A 1 196 ? -0.152 -6.017 -10.216 1.00 92.81 196 ASP A O 1
ATOM 1582 N N . ARG A 1 197 ? 0.205 -8.109 -9.470 1.00 96.38 197 ARG A N 1
ATOM 1583 C CA . ARG A 1 197 ? -0.591 -8.003 -8.236 1.00 96.38 197 ARG A CA 1
ATOM 1584 C C . ARG A 1 197 ? -0.127 -6.916 -7.263 1.00 96.38 197 ARG A C 1
ATOM 1586 O O . ARG A 1 197 ? -0.928 -6.468 -6.450 1.00 96.38 197 ARG A O 1
ATOM 1593 N N . PHE A 1 198 ? 1.142 -6.506 -7.329 1.00 97.62 198 PHE A N 1
ATOM 1594 C CA . PHE A 1 198 ? 1.711 -5.433 -6.499 1.00 97.62 198 PHE A CA 1
ATOM 1595 C C . PHE A 1 198 ? 1.505 -4.029 -7.082 1.00 97.62 198 PHE A C 1
ATOM 1597 O O . PHE A 1 198 ? 1.855 -3.029 -6.448 1.00 97.62 198 PHE A O 1
ATOM 1604 N N . LEU A 1 199 ? 1.022 -3.939 -8.323 1.00 95.88 199 LEU A N 1
ATOM 1605 C CA . LEU A 1 199 ? 0.949 -2.685 -9.052 1.00 95.88 199 LEU A CA 1
ATOM 1606 C C . LEU A 1 199 ? -0.444 -2.068 -8.970 1.00 95.88 199 LEU A C 1
ATOM 1608 O O . LEU A 1 199 ? -1.471 -2.739 -9.094 1.00 95.88 199 LEU A O 1
ATOM 1612 N N . PHE A 1 200 ? -0.451 -0.745 -8.845 1.00 94.56 200 PHE A N 1
ATOM 1613 C CA . PHE A 1 200 ? -1.649 0.076 -8.836 1.00 94.56 200 PHE A CA 1
ATOM 1614 C C . PHE A 1 200 ? -1.523 1.222 -9.840 1.00 94.56 200 PHE A C 1
ATOM 1616 O O . PHE A 1 200 ? -0.476 1.864 -9.941 1.00 94.56 200 PHE A O 1
ATOM 1623 N N . PHE A 1 201 ? -2.604 1.542 -10.545 1.00 90.44 201 PHE A N 1
ATOM 1624 C CA . PHE A 1 201 ? -2.730 2.812 -11.243 1.00 90.44 201 PHE A CA 1
ATOM 1625 C C . PHE A 1 201 ? -3.108 3.893 -10.235 1.00 90.44 201 PHE A C 1
ATOM 1627 O O . PHE A 1 201 ? -4.210 3.912 -9.682 1.00 90.44 201 PHE A O 1
ATOM 1634 N N . LYS A 1 202 ? -2.194 4.833 -10.018 1.00 88.19 202 LYS A N 1
ATOM 1635 C CA . LYS A 1 202 ? -2.451 6.052 -9.265 1.00 88.19 202 LYS A CA 1
ATOM 1636 C C . LYS A 1 202 ? -3.141 7.069 -10.167 1.00 88.19 202 LYS A C 1
ATOM 1638 O O . LYS A 1 202 ? -2.552 7.560 -11.133 1.00 88.19 202 LYS A O 1
ATOM 1643 N N . LYS A 1 203 ? -4.359 7.451 -9.796 1.00 82.75 203 LYS A N 1
ATOM 1644 C CA . LYS A 1 203 ? -5.123 8.535 -10.423 1.00 82.75 203 LYS A CA 1
ATOM 1645 C C . LYS A 1 203 ? -5.283 9.683 -9.430 1.00 82.75 203 LYS A C 1
ATOM 1647 O O . LYS A 1 203 ? -5.394 9.468 -8.223 1.00 82.75 203 LYS A O 1
ATOM 1652 N N . ILE A 1 204 ? -5.253 10.909 -9.940 1.00 74.88 204 ILE A N 1
ATOM 1653 C CA . ILE A 1 204 ? -5.503 12.116 -9.150 1.00 74.88 204 ILE A CA 1
ATOM 1654 C C . ILE A 1 204 ? -6.922 12.569 -9.472 1.00 74.88 204 ILE A C 1
ATOM 1656 O O . ILE A 1 204 ? -7.215 12.915 -10.615 1.00 74.88 204 ILE A O 1
ATOM 1660 N N . THR A 1 205 ? -7.792 12.563 -8.469 1.00 67.12 205 THR A N 1
ATOM 1661 C CA . THR A 1 205 ? -9.144 13.110 -8.552 1.00 67.12 205 THR A CA 1
ATOM 1662 C C . THR A 1 205 ? -9.171 14.412 -7.740 1.00 67.12 205 THR A C 1
ATOM 1664 O O . THR A 1 205 ? -8.897 14.449 -6.544 1.00 67.12 205 THR A O 1
ATOM 1667 N N . GLY A 1 206 ? -9.387 15.554 -8.394 1.00 64.06 206 GLY A N 1
ATOM 1668 C CA . GLY A 1 206 ? -9.357 16.860 -7.718 1.00 64.06 206 GLY A CA 1
ATOM 1669 C C . GLY A 1 206 ? -7.980 17.274 -7.158 1.00 64.06 206 GLY A C 1
ATOM 1670 O O . GLY A 1 206 ? -6.934 16.829 -7.619 1.00 64.06 206 GLY A O 1
ATOM 1671 N N . LYS A 1 207 ? -7.962 18.189 -6.173 1.00 58.78 207 LYS A N 1
ATOM 1672 C CA . LYS A 1 207 ? -6.735 18.908 -5.748 1.00 58.78 207 LYS A CA 1
ATOM 1673 C C . LYS A 1 207 ? -5.740 18.075 -4.920 1.00 58.78 207 LYS A C 1
ATOM 1675 O O . LYS A 1 207 ? -4.551 18.398 -4.898 1.00 58.78 207 LYS A O 1
ATOM 1680 N N . SER A 1 208 ? -6.199 17.038 -4.209 1.00 65.50 208 SER A N 1
ATOM 1681 C CA . SER A 1 208 ? -5.349 16.199 -3.330 1.00 65.50 208 SER A CA 1
ATOM 1682 C C . SER A 1 208 ? -5.935 14.810 -3.030 1.00 65.50 208 SER A C 1
ATOM 1684 O O . SER A 1 208 ? -5.533 14.173 -2.053 1.00 65.50 208 SER A O 1
ATOM 1686 N N . GLN A 1 209 ? -6.917 14.347 -3.810 1.00 76.25 209 GLN A N 1
ATOM 1687 C CA . GLN A 1 209 ? -7.500 13.017 -3.623 1.00 76.25 209 GLN A CA 1
ATOM 1688 C C . GLN A 1 209 ? -6.847 12.073 -4.615 1.00 76.25 209 GLN A C 1
ATOM 1690 O O . GLN A 1 209 ? -6.693 12.389 -5.798 1.00 76.25 209 GLN A O 1
ATOM 1695 N N . TRP A 1 210 ? -6.390 10.943 -4.102 1.00 83.94 210 TRP A N 1
ATOM 1696 C CA . TRP A 1 210 ? -5.766 9.915 -4.909 1.00 83.94 210 TRP A CA 1
ATOM 1697 C C . TRP A 1 210 ? -6.627 8.674 -4.838 1.00 83.94 210 TRP A C 1
ATOM 1699 O O . TRP A 1 210 ? -7.092 8.286 -3.766 1.00 83.94 210 TRP A O 1
ATOM 1709 N N . SER A 1 211 ? -6.801 8.038 -5.983 1.00 86.50 211 SER A N 1
ATOM 1710 C CA . SER A 1 211 ? -7.326 6.687 -6.051 1.00 86.50 211 SER A CA 1
ATOM 1711 C C . SER A 1 211 ? -6.233 5.772 -6.576 1.00 86.50 211 SER A C 1
ATOM 1713 O O . SER A 1 211 ? -5.454 6.143 -7.459 1.00 86.50 211 SER A O 1
ATOM 1715 N N . PHE A 1 212 ? -6.183 4.576 -6.012 1.00 91.19 212 PHE A N 1
ATOM 1716 C CA . PHE A 1 212 ? -5.266 3.527 -6.417 1.00 91.19 212 PHE A CA 1
ATOM 1717 C C . PHE A 1 212 ? -6.105 2.364 -6.911 1.00 91.19 212 PHE A C 1
ATOM 1719 O O . PHE A 1 212 ? -6.785 1.719 -6.118 1.00 91.19 212 PHE A O 1
ATOM 1726 N N . GLU A 1 213 ? -6.100 2.157 -8.219 1.00 91.44 213 GLU A N 1
ATOM 1727 C CA . GLU A 1 213 ? -6.781 1.042 -8.874 1.00 91.44 213 GLU A CA 1
ATOM 1728 C C . GLU A 1 213 ? -5.803 -0.117 -9.043 1.00 91.44 213 GLU A C 1
ATOM 1730 O O . GLU A 1 213 ? -4.656 0.129 -9.402 1.00 91.44 213 GLU A O 1
ATOM 1735 N N . SER A 1 214 ? -6.214 -1.362 -8.821 1.00 93.19 214 SER A N 1
ATOM 1736 C CA . SER A 1 214 ? -5.351 -2.518 -9.088 1.00 93.19 214 SER A CA 1
ATOM 1737 C C . SER A 1 214 ? -5.039 -2.633 -10.584 1.00 93.19 214 SER A C 1
ATOM 1739 O O . SER A 1 214 ? -5.934 -2.534 -11.421 1.00 93.19 214 SER A O 1
ATOM 1741 N N . VAL A 1 215 ? -3.769 -2.874 -10.932 1.00 91.81 215 VAL A N 1
ATOM 1742 C CA . VAL A 1 215 ? -3.376 -3.178 -12.320 1.00 91.81 215 VAL A CA 1
ATOM 1743 C C . VAL A 1 215 ? -3.870 -4.562 -12.734 1.00 91.81 215 VAL A C 1
ATOM 1745 O O . VAL A 1 215 ? -4.345 -4.730 -13.857 1.00 91.81 215 VAL A O 1
ATOM 1748 N N . LYS A 1 216 ? -3.768 -5.547 -11.833 1.00 92.75 216 LYS A N 1
ATOM 1749 C CA . LYS A 1 216 ? -4.194 -6.925 -12.100 1.00 92.75 216 LYS A CA 1
ATOM 1750 C C . LYS A 1 216 ? -5.720 -7.058 -12.146 1.00 92.75 216 LYS A C 1
ATOM 1752 O O . LYS A 1 216 ? -6.250 -7.744 -13.019 1.00 92.75 216 LYS A O 1
ATOM 1757 N N . TYR A 1 217 ? -6.425 -6.397 -11.227 1.00 92.12 217 TYR A N 1
ATOM 1758 C CA . TYR A 1 217 ? -7.887 -6.432 -11.130 1.00 92.12 217 TYR A CA 1
ATOM 1759 C C . TYR A 1 217 ? -8.478 -5.046 -11.418 1.00 92.12 217 TYR A C 1
ATOM 1761 O O . TYR A 1 217 ? -8.895 -4.333 -10.506 1.00 92.12 217 TYR A O 1
ATOM 1769 N N . CYS A 1 218 ? -8.489 -4.654 -12.695 1.00 88.69 218 CYS A N 1
ATOM 1770 C CA . CYS A 1 218 ? -9.052 -3.373 -13.135 1.00 88.69 218 CYS A CA 1
ATOM 1771 C C . CYS A 1 218 ? -10.478 -3.159 -12.596 1.00 88.69 218 CYS A C 1
ATOM 1773 O O . CYS A 1 218 ? -11.261 -4.104 -12.496 1.00 88.69 218 CYS A O 1
ATOM 1775 N N . GLY A 1 219 ? -10.818 -1.913 -12.268 1.00 87.25 219 GLY A N 1
ATOM 1776 C CA . GLY A 1 219 ? -12.092 -1.544 -11.646 1.00 87.25 219 GLY A CA 1
ATOM 1777 C C . GLY A 1 219 ? -12.136 -1.705 -10.122 1.00 87.25 219 GLY A C 1
ATOM 1778 O O . GLY A 1 219 ? -13.075 -1.210 -9.503 1.00 87.25 219 GLY A O 1
ATOM 1779 N N . TRP A 1 220 ? -11.124 -2.323 -9.504 1.00 90.81 220 TRP A N 1
ATOM 1780 C CA . TRP A 1 220 ? -11.012 -2.440 -8.049 1.00 90.81 220 TRP A CA 1
ATOM 1781 C C . TRP A 1 220 ? -10.053 -1.398 -7.481 1.00 90.81 220 TRP A C 1
ATOM 1783 O O . TRP A 1 220 ? -8.916 -1.267 -7.933 1.00 90.81 220 TRP A O 1
ATOM 1793 N N . PHE A 1 221 ? -10.484 -0.698 -6.434 1.00 90.81 221 PHE A N 1
ATOM 1794 C CA . PHE A 1 221 ? -9.768 0.426 -5.841 1.00 90.81 221 PHE A CA 1
ATOM 1795 C C . PHE A 1 221 ? -9.508 0.219 -4.355 1.00 90.81 221 PHE A C 1
ATOM 1797 O O . PHE A 1 221 ? -10.368 -0.294 -3.646 1.00 90.81 221 PHE A O 1
ATOM 1804 N N . ILE A 1 222 ? -8.369 0.714 -3.870 1.00 93.25 222 ILE A N 1
ATOM 1805 C CA . ILE A 1 222 ? -8.116 0.825 -2.431 1.00 93.25 222 ILE A CA 1
ATOM 1806 C C . ILE A 1 222 ? -9.046 1.896 -1.853 1.00 93.25 222 ILE A C 1
ATOM 1808 O O . ILE A 1 222 ? -8.956 3.074 -2.225 1.00 93.25 222 ILE A O 1
ATOM 1812 N N . LYS A 1 223 ? -9.904 1.504 -0.913 1.00 90.88 223 LYS A N 1
ATOM 1813 C CA . LYS A 1 223 ? -10.814 2.397 -0.191 1.00 90.88 223 LYS A CA 1
ATOM 1814 C C . LYS A 1 223 ? -10.802 2.074 1.316 1.00 90.88 223 LYS A C 1
ATOM 1816 O O . LYS A 1 223 ? -10.166 1.113 1.750 1.00 90.88 223 LYS A O 1
ATOM 1821 N N . THR A 1 224 ? -11.448 2.909 2.133 1.00 90.38 224 THR A N 1
ATOM 1822 C CA . THR A 1 224 ? -11.574 2.677 3.587 1.00 90.38 224 THR A CA 1
ATOM 1823 C C . THR A 1 224 ? -13.024 2.437 4.003 1.00 90.38 224 THR A C 1
ATOM 1825 O O . THR A 1 224 ? -13.923 3.182 3.594 1.00 90.38 224 THR A O 1
ATOM 1828 N N . SER A 1 225 ? -13.246 1.425 4.848 1.00 86.69 225 SER A N 1
ATOM 1829 C CA . SER A 1 225 ? -14.568 1.075 5.383 1.00 86.69 225 SER A CA 1
ATOM 1830 C C . SER A 1 225 ? -15.194 2.267 6.120 1.00 86.69 225 SER A C 1
ATOM 1832 O O . SER A 1 225 ? -14.512 2.889 6.937 1.00 86.69 225 SER A O 1
ATOM 1834 N N . PRO A 1 226 ? -16.472 2.619 5.882 1.00 78.50 226 PRO A N 1
ATOM 1835 C CA . PRO A 1 226 ? -17.148 3.673 6.641 1.00 78.50 226 PRO A CA 1
ATOM 1836 C C . PRO A 1 226 ? -17.383 3.321 8.109 1.00 78.50 226 PRO A C 1
ATOM 1838 O O . PRO A 1 226 ? -17.680 4.217 8.892 1.00 78.50 226 PRO A O 1
ATOM 1841 N N . GLU A 1 227 ? -17.324 2.038 8.460 1.00 76.94 227 GLU A N 1
ATOM 1842 C CA . GLU A 1 227 ? -17.649 1.561 9.796 1.00 76.94 227 GLU A CA 1
ATOM 1843 C C . GLU A 1 227 ? -16.452 1.731 10.731 1.00 76.94 227 GLU A C 1
ATOM 1845 O O . GLU A 1 227 ? -15.322 1.396 10.377 1.00 76.94 227 GLU A O 1
ATOM 1850 N N . ASP A 1 228 ? -16.695 2.259 11.930 1.00 74.88 228 ASP A N 1
ATOM 1851 C CA . ASP A 1 228 ? -15.640 2.450 12.931 1.00 74.88 228 ASP A CA 1
ATOM 1852 C C . ASP A 1 228 ? -15.383 1.187 13.771 1.00 74.88 228 ASP A C 1
ATOM 1854 O O . ASP A 1 228 ? -14.348 1.087 14.428 1.00 74.88 228 ASP A O 1
ATOM 1858 N N . THR A 1 229 ? -16.303 0.218 13.741 1.00 76.81 229 THR A N 1
ATOM 1859 C CA . THR A 1 229 ? -16.171 -1.098 14.394 1.00 76.81 229 THR A CA 1
ATOM 1860 C C . THR A 1 229 ? -15.095 -1.945 13.713 1.00 76.81 229 THR A C 1
ATOM 1862 O O . THR A 1 229 ? -14.244 -2.522 14.387 1.00 76.81 229 THR A O 1
ATOM 1865 N N . GLU A 1 230 ? -15.075 -1.940 12.378 1.00 81.38 230 GLU A N 1
ATOM 1866 C CA . GLU A 1 230 ? -14.071 -2.595 11.539 1.00 81.38 230 GLU A CA 1
ATOM 1867 C C . GLU A 1 230 ? -13.544 -1.619 10.471 1.00 81.38 230 GLU A C 1
ATOM 1869 O O . GLU A 1 230 ? -13.944 -1.664 9.301 1.00 81.38 230 GLU A O 1
ATOM 1874 N N . PRO A 1 231 ? -12.627 -0.710 10.854 1.00 85.88 231 PRO A N 1
ATOM 1875 C CA . PRO A 1 231 ? -12.159 0.369 9.991 1.00 85.88 231 PRO A CA 1
ATOM 1876 C C . PRO A 1 231 ? -11.086 -0.117 9.006 1.00 85.88 231 PRO A C 1
ATOM 1878 O O . PRO A 1 231 ? -9.983 0.424 8.955 1.00 85.88 231 PRO A O 1
ATOM 1881 N N . LEU A 1 232 ? -11.368 -1.177 8.251 1.00 90.12 232 LEU A N 1
ATOM 1882 C CA . LEU A 1 232 ? -10.419 -1.805 7.334 1.00 90.12 232 LEU A CA 1
ATOM 1883 C C . LEU A 1 232 ? -10.095 -0.913 6.128 1.00 90.12 232 LEU A C 1
ATOM 1885 O O . LEU A 1 232 ? -10.907 -0.102 5.672 1.00 90.12 232 LEU A O 1
ATOM 1889 N N . VAL A 1 233 ? -8.880 -1.085 5.609 1.00 93.44 233 VAL A N 1
ATOM 1890 C CA . VAL A 1 233 ? -8.490 -0.643 4.267 1.00 93.44 233 VAL A CA 1
ATOM 1891 C C . VAL A 1 233 ? -8.589 -1.851 3.342 1.00 93.44 233 VAL A C 1
ATOM 1893 O O . VAL A 1 233 ? -7.930 -2.862 3.578 1.00 93.44 233 VAL A O 1
ATOM 1896 N N . GLU A 1 234 ? -9.409 -1.752 2.305 1.00 92.88 234 GLU A N 1
ATOM 1897 C CA . GLU A 1 234 ? -9.828 -2.894 1.490 1.00 92.88 234 GLU A CA 1
ATOM 1898 C C . GLU A 1 234 ? -9.934 -2.526 0.005 1.00 92.88 234 GLU A C 1
ATOM 1900 O O . GLU A 1 234 ? -9.874 -1.347 -0.364 1.00 92.88 234 GLU A O 1
ATOM 1905 N N . MET A 1 235 ? -10.054 -3.542 -0.856 1.00 92.62 235 MET A N 1
ATOM 1906 C CA . MET A 1 235 ? -10.365 -3.337 -2.269 1.00 92.62 235 MET A CA 1
ATOM 1907 C C . MET A 1 235 ? -11.879 -3.288 -2.455 1.00 92.62 235 MET A C 1
ATOM 1909 O O . MET A 1 235 ? -12.604 -4.125 -1.924 1.00 92.62 235 MET A O 1
ATOM 1913 N N . CYS A 1 236 ? -12.357 -2.345 -3.259 1.00 89.81 236 CYS A N 1
ATOM 1914 C CA . CYS A 1 236 ? -13.767 -2.255 -3.623 1.00 89.81 236 CYS A CA 1
ATOM 1915 C C . CYS A 1 236 ? -13.919 -1.908 -5.097 1.00 89.81 236 CYS A C 1
ATOM 1917 O O . CYS A 1 236 ? -13.154 -1.089 -5.616 1.00 89.81 236 CYS A O 1
ATOM 1919 N N . GLU A 1 237 ? -14.944 -2.455 -5.743 1.00 87.81 237 GLU A N 1
ATOM 1920 C CA . GLU A 1 237 ? -15.317 -2.031 -7.089 1.00 87.81 237 GLU A CA 1
ATOM 1921 C C . GLU A 1 237 ? -15.768 -0.563 -7.099 1.00 87.81 237 GLU A C 1
ATOM 1923 O O . GLU A 1 237 ? -16.238 0.010 -6.100 1.00 87.81 237 GLU A O 1
ATOM 1928 N N . ASP A 1 238 ? -15.561 0.088 -8.238 1.00 73.19 238 ASP A N 1
ATOM 1929 C CA . ASP A 1 238 ? -16.197 1.365 -8.521 1.00 73.19 238 ASP A CA 1
ATOM 1930 C C . ASP A 1 238 ? -17.605 1.096 -9.043 1.00 73.19 238 ASP A C 1
ATOM 1932 O O . ASP A 1 238 ? -17.839 0.998 -10.246 1.00 73.19 238 ASP A O 1
ATOM 1936 N N . ASP A 1 239 ? -18.543 0.924 -8.111 1.00 53.72 239 ASP A N 1
ATOM 1937 C CA . ASP A 1 239 ? -19.969 0.945 -8.422 1.00 53.72 239 ASP A CA 1
ATOM 1938 C C . ASP A 1 239 ? -20.299 2.344 -8.948 1.00 53.72 239 ASP A C 1
ATOM 1940 O O . ASP A 1 239 ? -20.544 3.277 -8.180 1.00 53.72 239 ASP A O 1
ATOM 1944 N N . GLY A 1 240 ? -20.260 2.516 -10.269 1.00 48.44 240 GLY A N 1
ATOM 1945 C CA . GLY A 1 240 ? -20.735 3.730 -10.917 1.00 48.44 240 GLY A CA 1
ATOM 1946 C C . GLY A 1 240 ? -22.182 3.988 -10.501 1.00 48.44 240 GLY A C 1
ATOM 1947 O O . GLY A 1 240 ? -23.067 3.261 -10.931 1.00 48.44 240 GLY A O 1
ATOM 1948 N N . ASP A 1 241 ? -22.395 4.974 -9.625 1.00 39.38 241 ASP A N 1
ATOM 1949 C CA . ASP A 1 241 ? -23.656 5.597 -9.174 1.00 39.38 241 ASP A CA 1
ATOM 1950 C C . ASP A 1 241 ? -24.903 4.714 -8.907 1.00 39.38 241 ASP A C 1
ATOM 1952 O O . ASP A 1 241 ? -25.985 5.236 -8.632 1.00 39.38 241 ASP A O 1
ATOM 1956 N N . ALA A 1 242 ? -24.803 3.384 -8.898 1.00 39.03 242 ALA A N 1
ATOM 1957 C CA . ALA A 1 242 ? -25.968 2.505 -8.907 1.00 39.03 242 ALA A CA 1
ATOM 1958 C C . ALA A 1 242 ? -25.841 1.303 -7.961 1.00 39.03 242 ALA A C 1
ATOM 1960 O O . ALA A 1 242 ? -26.054 0.168 -8.375 1.00 39.03 242 ALA A O 1
ATOM 1961 N N . LYS A 1 243 ? -25.603 1.562 -6.666 1.00 40.03 243 LYS A N 1
ATOM 1962 C CA . LYS A 1 243 ? -26.384 0.980 -5.551 1.00 40.03 243 LYS A CA 1
ATOM 1963 C C . LYS A 1 243 ? -25.946 1.533 -4.190 1.00 40.03 243 LYS A C 1
ATOM 1965 O O . LYS A 1 243 ? -24.798 1.485 -3.769 1.00 40.03 243 LYS A O 1
ATOM 1970 N N . ARG A 1 244 ? -26.943 2.064 -3.484 1.00 45.50 244 ARG A N 1
ATOM 1971 C CA . ARG A 1 244 ? -26.931 2.475 -2.075 1.00 45.50 244 ARG A CA 1
ATOM 1972 C C . ARG A 1 244 ? -26.473 1.321 -1.166 1.00 45.50 244 ARG A C 1
ATOM 1974 O O . ARG A 1 244 ? -27.110 0.273 -1.201 1.00 45.50 244 ARG A O 1
ATOM 1981 N N . ASN A 1 245 ? -25.478 1.591 -0.305 1.00 37.69 245 ASN A N 1
ATOM 1982 C CA . ASN A 1 245 ? -25.377 1.178 1.120 1.00 37.69 245 ASN A CA 1
ATOM 1983 C C . ASN A 1 245 ? -23.994 0.737 1.654 1.00 37.69 245 ASN A C 1
ATOM 1985 O O . ASN A 1 245 ? -23.936 0.014 2.640 1.00 37.69 245 ASN A O 1
ATOM 1989 N N . LYS A 1 246 ? -22.878 1.271 1.149 1.00 46.16 246 LYS A N 1
ATOM 1990 C CA . LYS A 1 246 ? -21.679 1.505 1.984 1.00 46.16 246 LYS A CA 1
ATOM 1991 C C . LYS A 1 246 ? -20.943 2.725 1.429 1.00 46.16 246 LYS A C 1
ATOM 1993 O O . LYS A 1 246 ? -20.465 2.708 0.304 1.00 46.16 246 LYS A O 1
ATOM 1998 N N . ARG A 1 247 ? -20.917 3.839 2.169 1.00 53.34 247 ARG A N 1
ATOM 1999 C CA . ARG A 1 247 ? -20.164 5.047 1.778 1.00 53.34 247 ARG A CA 1
ATOM 2000 C C . ARG A 1 247 ? -18.671 4.783 1.968 1.00 53.34 247 ARG A C 1
ATOM 2002 O O . ARG A 1 247 ? -18.117 5.141 2.995 1.00 53.34 247 ARG A O 1
ATOM 2009 N N . ILE A 1 248 ? -18.028 4.104 1.030 1.00 60.69 248 ILE A N 1
ATOM 2010 C CA . ILE A 1 248 ? -16.601 3.792 1.149 1.00 60.69 248 ILE A CA 1
ATOM 2011 C C . ILE A 1 248 ? -15.793 5.046 0.798 1.00 60.69 248 ILE A C 1
ATOM 2013 O O . ILE A 1 248 ? -16.045 5.689 -0.223 1.00 60.69 248 ILE A O 1
ATOM 2017 N N . ASN A 1 249 ? -14.865 5.449 1.669 1.00 63.97 249 ASN A N 1
ATOM 2018 C CA . ASN A 1 249 ? -14.211 6.753 1.551 1.00 63.97 249 ASN A CA 1
ATOM 2019 C C . ASN A 1 249 ? -12.983 6.691 0.636 1.00 63.97 249 ASN A C 1
ATOM 2021 O O . ASN A 1 249 ? -12.145 5.795 0.741 1.00 63.97 249 ASN A O 1
ATOM 2025 N N . SER A 1 250 ? -12.843 7.697 -0.232 1.00 72.38 250 SER A N 1
ATOM 2026 C CA . SER A 1 250 ? -11.630 7.906 -1.026 1.00 72.38 250 SER A CA 1
ATOM 2027 C C . SER A 1 250 ? -10.440 8.319 -0.152 1.00 72.38 250 SER A C 1
ATOM 2029 O O . SER A 1 250 ? -10.596 8.912 0.922 1.00 72.38 250 SER A O 1
ATOM 2031 N N . LEU A 1 251 ? -9.232 8.071 -0.655 1.00 80.38 251 LEU A N 1
ATOM 2032 C CA . LEU A 1 251 ? -7.989 8.430 0.016 1.00 80.38 251 LEU A CA 1
ATOM 2033 C C . LEU A 1 251 ? -7.528 9.848 -0.364 1.00 80.38 251 LEU A C 1
ATOM 2035 O O . LEU A 1 251 ? -7.676 10.322 -1.492 1.00 80.38 251 LEU A O 1
ATOM 2039 N N . LYS A 1 252 ? -6.938 10.537 0.608 1.00 77.56 252 LYS A N 1
ATOM 2040 C CA . LYS A 1 252 ? -6.265 11.830 0.483 1.00 77.56 252 LYS A CA 1
ATOM 2041 C C . LYS A 1 252 ? -4.821 11.683 0.936 1.00 77.56 252 LYS A C 1
ATOM 2043 O O . LYS A 1 252 ? -4.536 11.084 1.975 1.00 77.56 252 LYS A O 1
ATOM 2048 N N . ILE A 1 253 ? -3.909 12.282 0.183 1.00 68.44 253 ILE A N 1
ATOM 2049 C CA . ILE A 1 253 ? -2.523 12.392 0.625 1.00 68.44 253 ILE A CA 1
ATOM 2050 C C . ILE A 1 253 ? -2.377 13.546 1.622 1.00 68.44 253 ILE A C 1
ATOM 2052 O O . ILE A 1 253 ? -2.909 14.637 1.416 1.00 68.44 253 ILE A O 1
ATOM 2056 N N . LYS A 1 254 ? -1.608 13.314 2.685 1.00 62.31 254 LYS A N 1
ATOM 2057 C CA . LYS A 1 254 ? -0.976 14.372 3.474 1.00 62.31 254 LYS A CA 1
ATOM 2058 C C . LYS A 1 254 ? 0.529 14.276 3.244 1.00 62.31 254 LYS A C 1
ATOM 2060 O O . LYS A 1 254 ? 1.185 13.390 3.788 1.00 62.31 254 LYS A O 1
ATOM 2065 N N . SER A 1 255 ? 1.051 15.158 2.395 1.00 46.09 255 SER A N 1
ATOM 2066 C CA . SER A 1 255 ? 2.492 15.362 2.253 1.00 46.09 255 SER A CA 1
ATOM 2067 C C . SER A 1 255 ? 2.942 16.294 3.371 1.00 46.09 255 SER A C 1
ATOM 2069 O O . SER A 1 255 ? 2.342 17.353 3.544 1.00 46.09 255 SER A O 1
ATOM 2071 N N . PHE A 1 256 ? 3.969 15.905 4.119 1.00 42.38 256 PHE A N 1
ATOM 2072 C CA . PHE A 1 256 ? 4.715 16.826 4.970 1.00 42.38 256 PHE A CA 1
ATOM 2073 C C . PHE A 1 256 ? 6.095 16.973 4.332 1.00 42.38 256 PHE A C 1
ATOM 2075 O O . PHE A 1 256 ? 6.825 15.988 4.236 1.00 42.38 256 PHE A O 1
ATOM 2082 N N . LEU A 1 257 ? 6.367 18.171 3.814 1.00 32.50 257 LEU A N 1
ATOM 2083 C CA . LEU A 1 257 ? 7.714 18.726 3.715 1.00 32.50 257 LEU A CA 1
ATOM 2084 C C . LEU A 1 257 ? 7.928 19.548 4.985 1.00 32.50 257 LEU A C 1
ATOM 2086 O O . LEU A 1 257 ? 6.950 20.234 5.373 1.00 32.50 257 LEU A O 1
#

Organism: Oryzias latipes (NCBI:txid8090)

Foldseek 3Di:
DDDDDPDPPDQFDWDWDDDPPPDIDTDTPDPQVVVLVVVVVVVVVVVPPDDPDDDDPPVVVLVVVLVVCVSVQPDFQDQDDDDDDDDPDFKKKAWDPDKDKFWKAWPVRFGWFADPVVQFIFGHDDDPPCPVRGQTKIKIWIHINHDDPDRFTKIFIASDQFWTWFWDDDPPDIWTGTDGDHPVCVRMATVVVVRLRRIWGWDDDPRFFIWTARPNDGQWTFWFWPDPVGGGTTIDGPPPPPDDDTPTTTMGIDDDD